Protein AF-A0A258ITI9-F1 (afdb_monomer)

Structure (mmCIF, N/CA/C/O backbone):
data_AF-A0A258ITI9-F1
#
_entry.id   AF-A0A258ITI9-F1
#
loop_
_atom_site.group_PDB
_atom_site.id
_atom_site.type_symbol
_atom_site.label_atom_id
_atom_site.label_alt_id
_atom_site.label_comp_id
_atom_site.label_asym_id
_atom_site.label_entity_id
_atom_site.label_seq_id
_atom_site.pdbx_PDB_ins_code
_atom_site.Cartn_x
_atom_site.Cartn_y
_atom_site.Cartn_z
_atom_site.occupancy
_atom_site.B_iso_or_equiv
_atom_site.auth_seq_id
_atom_site.auth_comp_id
_atom_site.auth_asym_id
_atom_site.auth_atom_id
_atom_site.pdbx_PDB_model_num
ATOM 1 N N . MET A 1 1 ? 4.110 18.309 -14.175 1.00 56.69 1 MET A N 1
ATOM 2 C CA . MET A 1 1 ? 4.035 17.774 -15.551 1.00 56.69 1 MET A CA 1
ATOM 3 C C . MET A 1 1 ? 4.432 16.314 -15.487 1.00 56.69 1 MET A C 1
ATOM 5 O O . MET A 1 1 ? 5.511 16.035 -14.979 1.00 56.69 1 MET A O 1
ATOM 9 N N . LEU A 1 2 ? 3.557 15.409 -15.922 1.00 71.38 2 LEU A N 1
ATOM 10 C CA . LEU A 1 2 ? 3.905 14.000 -16.086 1.00 71.38 2 LEU A CA 1
ATOM 11 C C . LEU A 1 2 ? 4.598 13.834 -17.439 1.00 71.38 2 LEU A C 1
ATOM 13 O O . LEU A 1 2 ? 4.059 14.275 -18.451 1.00 71.38 2 LEU A O 1
ATOM 17 N N . ILE A 1 3 ? 5.791 13.245 -17.453 1.00 72.81 3 ILE A N 1
ATOM 18 C CA . ILE A 1 3 ? 6.499 12.893 -18.698 1.00 72.81 3 ILE A CA 1
ATOM 19 C C . ILE A 1 3 ? 6.300 11.417 -19.071 1.00 72.81 3 ILE A C 1
ATOM 21 O O . ILE A 1 3 ? 6.615 11.018 -20.186 1.00 72.81 3 ILE A O 1
ATOM 25 N N . VAL A 1 4 ? 5.768 10.619 -18.141 1.00 74.56 4 VAL A N 1
ATOM 26 C CA . VAL A 1 4 ? 5.360 9.219 -18.313 1.00 74.56 4 VAL A CA 1
ATOM 27 C C . VAL A 1 4 ? 4.059 8.979 -17.549 1.00 74.56 4 VAL A C 1
ATOM 29 O O . VAL A 1 4 ? 3.699 9.766 -16.676 1.00 74.56 4 VAL A O 1
ATOM 32 N N . ASN A 1 5 ? 3.367 7.890 -17.864 1.00 72.62 5 ASN A N 1
ATOM 33 C CA . ASN A 1 5 ? 2.224 7.380 -17.109 1.00 72.62 5 ASN A CA 1
ATOM 34 C C . ASN A 1 5 ? 2.499 5.924 -16.687 1.00 72.62 5 ASN A C 1
ATOM 36 O O . ASN A 1 5 ? 3.543 5.363 -17.021 1.00 72.62 5 ASN A O 1
ATOM 40 N N . ASP A 1 6 ? 1.541 5.291 -16.016 1.00 72.50 6 ASP A N 1
ATOM 41 C CA . ASP A 1 6 ? 1.618 3.882 -15.612 1.00 72.50 6 ASP A CA 1
ATOM 42 C C . ASP A 1 6 ? 1.992 2.921 -16.747 1.00 72.50 6 ASP A C 1
ATOM 44 O O . ASP A 1 6 ? 2.837 2.047 -16.565 1.00 72.50 6 ASP A O 1
ATOM 48 N N . SER A 1 7 ? 1.402 3.089 -17.937 1.00 74.69 7 SER A N 1
ATOM 49 C CA . SER A 1 7 ? 1.726 2.242 -19.094 1.00 74.69 7 SER A CA 1
ATOM 50 C C . SER A 1 7 ? 3.173 2.423 -19.558 1.00 74.69 7 SER A C 1
ATOM 52 O O . SER A 1 7 ? 3.821 1.451 -19.939 1.00 74.69 7 SER A O 1
ATOM 54 N N . GLY A 1 8 ? 3.716 3.638 -19.436 1.00 76.75 8 GLY A N 1
ATOM 55 C CA . GLY A 1 8 ? 5.128 3.925 -19.683 1.00 76.75 8 GLY A CA 1
ATOM 56 C C . GLY A 1 8 ? 6.069 3.285 -18.659 1.00 76.75 8 GLY A C 1
ATOM 57 O O . GLY A 1 8 ? 7.237 3.076 -18.973 1.00 76.75 8 GLY A O 1
ATOM 58 N N . LEU A 1 9 ? 5.559 2.937 -17.471 1.00 80.00 9 LEU A N 1
ATOM 59 C CA . LEU A 1 9 ? 6.310 2.283 -16.397 1.00 80.00 9 LEU A CA 1
ATOM 60 C C . LEU A 1 9 ? 6.127 0.761 -16.336 1.00 80.00 9 LEU A C 1
ATOM 62 O O . LEU A 1 9 ? 6.866 0.095 -15.610 1.00 80.00 9 LEU A O 1
ATOM 66 N N . ALA A 1 10 ? 5.195 0.191 -17.107 1.00 83.06 10 ALA A N 1
ATOM 67 C CA . ALA A 1 10 ? 4.872 -1.236 -17.063 1.00 83.06 10 ALA A CA 1
ATOM 68 C C . ALA A 1 10 ? 6.109 -2.119 -17.291 1.00 83.06 10 ALA A C 1
ATOM 70 O O . ALA A 1 10 ? 6.368 -3.027 -16.514 1.00 83.06 10 ALA A O 1
ATOM 71 N N . ALA A 1 11 ? 6.957 -1.789 -18.271 1.00 83.25 11 ALA A N 1
ATOM 72 C CA . ALA A 1 11 ? 8.185 -2.545 -18.533 1.00 83.25 11 ALA A CA 1
ATOM 73 C C . ALA A 1 11 ? 9.194 -2.507 -17.367 1.00 83.25 11 ALA A C 1
ATOM 75 O O . ALA A 1 11 ? 9.991 -3.431 -17.210 1.00 83.25 11 ALA A O 1
ATOM 76 N N . GLN A 1 12 ? 9.207 -1.439 -16.560 1.00 81.50 12 GLN A N 1
ATOM 77 C CA . GLN A 1 12 ? 10.015 -1.400 -15.337 1.00 81.50 12 GLN A CA 1
ATOM 78 C C . GLN A 1 12 ? 9.356 -2.189 -14.205 1.00 81.50 12 GLN A C 1
ATOM 80 O O . GLN A 1 12 ? 10.073 -2.828 -13.440 1.00 81.50 12 GLN A O 1
ATOM 85 N N . GLY A 1 13 ? 8.024 -2.180 -14.133 1.00 82.19 13 GLY A N 1
ATOM 86 C CA . GLY A 1 13 ? 7.249 -3.027 -13.232 1.00 82.19 13 GLY A CA 1
ATOM 87 C C . GLY A 1 13 ? 7.484 -4.516 -13.479 1.00 82.19 13 GLY A C 1
ATOM 88 O O . GLY A 1 13 ? 7.827 -5.218 -12.539 1.00 82.19 13 GLY A O 1
ATOM 89 N N . GLU A 1 14 ? 7.452 -4.973 -14.735 1.00 87.00 14 GLU A N 1
ATOM 90 C CA . GLU A 1 14 ? 7.774 -6.363 -15.108 1.00 87.00 14 GLU A CA 1
ATOM 91 C C . GLU A 1 14 ? 9.182 -6.776 -14.664 1.00 87.00 14 GLU A C 1
ATOM 93 O O . GLU A 1 14 ? 9.397 -7.862 -14.130 1.00 87.00 14 GLU A O 1
ATOM 98 N N . LYS A 1 15 ? 10.170 -5.893 -14.860 1.00 84.38 15 LYS A N 1
ATOM 99 C CA . LYS A 1 15 ? 11.548 -6.153 -14.422 1.00 84.38 15 LYS A CA 1
ATOM 100 C C . LYS A 1 15 ? 11.656 -6.230 -12.904 1.00 84.38 15 LYS A C 1
ATOM 102 O O . LYS A 1 15 ? 12.363 -7.096 -12.399 1.00 84.38 15 LYS A O 1
ATOM 107 N N . ALA A 1 16 ? 10.993 -5.317 -12.195 1.00 82.44 16 ALA A N 1
ATOM 108 C CA . ALA A 1 16 ? 10.962 -5.321 -10.739 1.00 82.44 16 ALA A CA 1
ATOM 109 C C . ALA A 1 16 ? 10.275 -6.588 -10.217 1.00 82.44 16 ALA A C 1
ATOM 111 O O . ALA A 1 16 ? 10.823 -7.240 -9.340 1.00 82.44 16 ALA A O 1
ATOM 112 N N . TRP A 1 17 ? 9.159 -6.994 -10.824 1.00 87.31 17 TRP A N 1
ATOM 113 C CA . TRP A 1 17 ? 8.457 -8.229 -10.496 1.00 87.31 17 TRP A CA 1
ATOM 114 C C . TRP A 1 17 ? 9.335 -9.465 -10.690 1.00 87.31 17 TRP A C 1
ATOM 116 O O . TRP A 1 17 ? 9.516 -10.242 -9.755 1.00 87.31 17 TRP A O 1
ATOM 126 N N . ALA A 1 18 ? 9.954 -9.614 -11.864 1.00 86.94 18 ALA A N 1
ATOM 127 C CA . ALA A 1 18 ? 10.849 -10.732 -12.148 1.00 86.94 18 ALA A CA 1
ATOM 128 C C . ALA A 1 18 ? 12.030 -10.802 -11.163 1.00 86.94 18 ALA A C 1
ATOM 130 O O . ALA A 1 18 ? 12.410 -11.890 -10.731 1.00 86.94 18 ALA A O 1
ATOM 131 N N . GLU A 1 19 ? 12.593 -9.652 -10.782 1.00 83.19 19 GLU A N 1
ATOM 132 C CA . GLU A 1 19 ? 13.657 -9.588 -9.780 1.00 83.19 19 GLU A CA 1
ATOM 133 C C . GLU A 1 19 ? 13.146 -9.953 -8.382 1.00 83.19 19 GLU A C 1
ATOM 135 O O . GLU A 1 19 ? 13.791 -10.742 -7.695 1.00 83.19 19 GLU A O 1
ATOM 140 N N . THR A 1 20 ? 11.974 -9.457 -7.975 1.00 81.06 20 THR A N 1
ATOM 141 C CA . THR A 1 20 ? 11.372 -9.800 -6.682 1.00 81.06 20 THR A CA 1
ATOM 142 C C . THR A 1 20 ? 11.071 -11.290 -6.570 1.00 81.06 20 THR A C 1
ATOM 144 O O . THR A 1 20 ? 11.374 -11.883 -5.541 1.00 81.06 20 THR A O 1
ATOM 147 N N . LEU A 1 21 ? 10.546 -11.927 -7.620 1.00 83.44 21 LEU A N 1
ATOM 148 C CA . LEU A 1 21 ? 10.326 -13.379 -7.626 1.00 83.44 21 LEU A CA 1
ATOM 149 C C . LEU A 1 21 ? 11.638 -14.176 -7.555 1.00 83.44 21 LEU A C 1
ATOM 151 O O . LEU A 1 21 ? 11.647 -15.324 -7.114 1.00 83.44 21 LEU A O 1
ATOM 155 N N . ARG A 1 22 ? 12.751 -13.583 -8.004 1.00 79.44 22 ARG A N 1
ATOM 156 C CA . ARG A 1 22 ? 14.079 -14.200 -7.958 1.00 79.44 22 ARG A CA 1
ATOM 157 C C . ARG A 1 22 ? 14.720 -14.087 -6.573 1.00 79.44 22 ARG A C 1
ATOM 159 O O . ARG A 1 22 ? 15.459 -14.990 -6.184 1.00 79.44 22 ARG A O 1
ATOM 166 N N . THR A 1 23 ? 14.501 -12.980 -5.863 1.00 74.56 23 THR A N 1
ATOM 167 C CA . THR A 1 23 ? 15.148 -12.686 -4.572 1.00 74.56 23 THR A CA 1
ATOM 168 C C . THR A 1 23 ? 14.286 -13.039 -3.363 1.00 74.56 23 THR A C 1
ATOM 170 O O . THR A 1 23 ? 14.823 -13.500 -2.359 1.00 74.56 23 THR A O 1
ATOM 173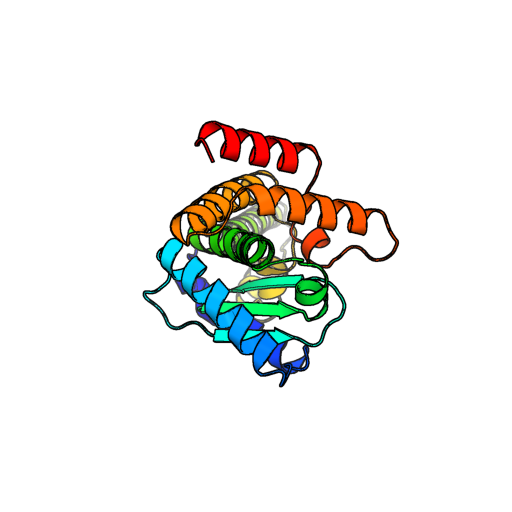 N N . GLY A 1 24 ? 12.968 -12.865 -3.455 1.00 67.94 24 GLY A N 1
ATOM 174 C CA . GLY A 1 24 ? 11.990 -13.292 -2.463 1.00 67.94 24 GLY A CA 1
ATOM 175 C C . GLY A 1 24 ? 11.493 -14.684 -2.819 1.00 67.94 24 GLY A C 1
ATOM 176 O O . GLY A 1 24 ? 10.750 -14.852 -3.781 1.00 67.94 24 GLY A O 1
ATOM 177 N N . LEU A 1 25 ? 11.915 -15.701 -2.068 1.00 81.94 25 LEU A N 1
ATOM 178 C CA . LEU A 1 25 ? 11.454 -17.076 -2.266 1.00 81.94 25 LEU A CA 1
ATOM 179 C C . LEU A 1 25 ? 9.916 -17.094 -2.247 1.00 81.94 25 LEU A C 1
ATOM 181 O O . LEU A 1 25 ? 9.300 -16.779 -1.230 1.00 81.94 25 LEU A O 1
ATOM 185 N N . VAL A 1 26 ? 9.284 -17.415 -3.376 1.00 89.19 26 VAL A N 1
ATOM 186 C CA . VAL A 1 26 ? 7.820 -17.418 -3.488 1.00 89.19 26 VAL A CA 1
ATOM 187 C C . VAL A 1 26 ? 7.252 -18.544 -2.627 1.00 89.19 26 VAL A C 1
ATOM 189 O O . VAL A 1 26 ? 7.658 -19.701 -2.745 1.00 89.19 26 VAL A O 1
ATOM 192 N N . SER A 1 27 ? 6.295 -18.218 -1.761 1.00 92.56 27 SER A N 1
ATOM 193 C CA . SER A 1 27 ? 5.644 -19.198 -0.898 1.00 92.56 27 SER A CA 1
ATOM 194 C C . SER A 1 27 ? 4.777 -20.158 -1.711 1.00 92.56 27 SER A C 1
ATOM 196 O O . SER A 1 27 ? 3.948 -19.737 -2.518 1.00 92.56 27 SER A O 1
ATOM 198 N N . SER A 1 28 ? 4.903 -21.458 -1.442 1.00 94.12 28 SER A N 1
ATOM 199 C CA . SER A 1 28 ? 4.041 -22.504 -2.007 1.00 94.12 28 SER A CA 1
ATOM 200 C C . SER A 1 28 ? 2.738 -22.716 -1.220 1.00 94.12 28 SER A C 1
ATOM 202 O O . SER A 1 28 ? 1.938 -23.582 -1.579 1.00 94.12 28 SER A O 1
ATOM 204 N N . ASP A 1 29 ? 2.486 -21.931 -0.163 1.00 96.12 29 ASP A N 1
ATOM 205 C CA . ASP A 1 29 ? 1.269 -22.030 0.647 1.00 96.12 29 ASP A CA 1
ATOM 206 C C . ASP A 1 29 ? 0.035 -21.632 -0.176 1.00 96.12 29 ASP A C 1
ATOM 208 O O . ASP A 1 29 ? -0.216 -20.462 -0.479 1.00 96.12 29 ASP A O 1
ATOM 212 N N . THR A 1 30 ? -0.767 -22.629 -0.540 1.00 95.62 30 THR A N 1
ATOM 213 C CA . THR A 1 30 ? -1.957 -22.440 -1.375 1.00 95.62 30 THR A CA 1
ATOM 214 C C . THR A 1 30 ? -3.036 -21.598 -0.699 1.00 95.62 30 THR A C 1
ATOM 216 O O . THR A 1 30 ? -3.755 -20.879 -1.393 1.00 95.62 30 THR A O 1
ATOM 219 N N . ARG A 1 31 ? -3.142 -21.625 0.636 1.00 96.62 31 ARG A N 1
ATOM 220 C CA . ARG A 1 31 ? -4.144 -20.851 1.381 1.00 96.62 31 ARG A CA 1
ATOM 221 C C . ARG A 1 31 ? -3.772 -19.380 1.414 1.00 96.62 31 ARG A C 1
ATOM 223 O O . ARG A 1 31 ? -4.610 -18.545 1.080 1.00 96.62 31 ARG A O 1
ATOM 230 N N . ARG A 1 32 ? -2.519 -19.059 1.756 1.00 96.44 32 ARG A N 1
ATOM 231 C CA . ARG A 1 32 ? -2.024 -17.672 1.749 1.00 96.44 32 ARG A CA 1
ATOM 232 C C . ARG A 1 32 ? -2.105 -17.069 0.341 1.00 96.44 32 ARG A C 1
ATOM 234 O O . ARG A 1 32 ? -2.638 -15.973 0.185 1.00 96.44 32 ARG A O 1
ATOM 241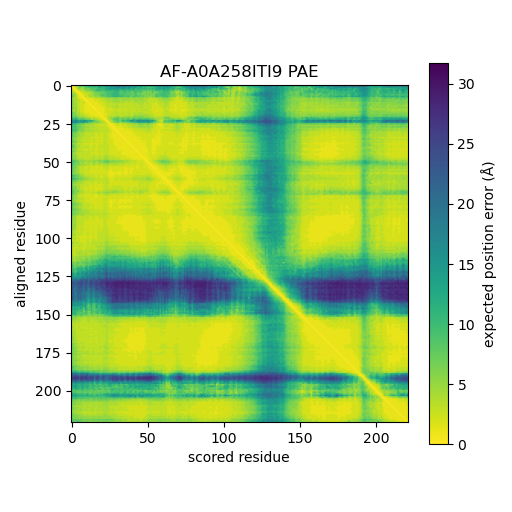 N N . ASN A 1 33 ? -1.705 -17.821 -0.688 1.00 95.94 33 ASN A N 1
ATOM 242 C CA . ASN A 1 33 ? -1.813 -17.384 -2.085 1.00 95.94 33 ASN A CA 1
ATOM 243 C C . ASN A 1 33 ? -3.271 -17.169 -2.541 1.00 95.94 33 ASN A C 1
ATOM 245 O O . ASN A 1 33 ? -3.582 -16.175 -3.199 1.00 95.94 33 ASN A O 1
ATOM 249 N N . ALA A 1 34 ? -4.197 -18.064 -2.178 1.00 97.19 34 ALA A N 1
ATOM 250 C CA . ALA A 1 34 ? -5.616 -17.892 -2.499 1.00 97.19 34 ALA A CA 1
ATOM 251 C C . ALA A 1 34 ? -6.235 -16.684 -1.774 1.00 97.19 34 ALA A C 1
ATOM 253 O O . ALA A 1 34 ? -7.045 -15.961 -2.364 1.00 97.19 34 ALA A O 1
ATOM 254 N N . ARG A 1 35 ? -5.828 -16.441 -0.522 1.00 97.62 35 ARG A N 1
ATOM 255 C CA . ARG A 1 35 ? -6.258 -15.293 0.286 1.00 97.62 35 ARG A CA 1
ATOM 256 C C . ARG A 1 35 ? -5.864 -13.974 -0.375 1.00 97.62 35 ARG A C 1
ATOM 258 O O . ARG A 1 35 ? -6.748 -13.165 -0.653 1.00 97.62 35 ARG A O 1
ATOM 265 N N . ILE A 1 36 ? -4.582 -13.784 -0.711 1.00 97.31 36 ILE A N 1
ATOM 266 C CA . ILE A 1 36 ? -4.124 -12.538 -1.356 1.00 97.31 36 ILE A CA 1
ATOM 267 C C . ILE A 1 36 ? -4.792 -12.316 -2.712 1.00 97.31 36 ILE A C 1
ATOM 269 O O . ILE A 1 36 ? -5.189 -11.195 -3.016 1.00 97.31 36 ILE A O 1
ATOM 273 N N . ARG A 1 37 ? -4.998 -13.381 -3.497 1.00 97.50 37 ARG A N 1
ATOM 274 C CA . ARG A 1 37 ? -5.676 -13.291 -4.791 1.00 97.50 37 ARG A CA 1
ATOM 275 C C . ARG A 1 37 ? -7.123 -12.847 -4.611 1.00 97.50 37 ARG A C 1
ATOM 277 O O . ARG A 1 37 ? -7.571 -11.948 -5.309 1.00 97.50 37 ARG A O 1
ATOM 284 N N . THR A 1 38 ? -7.840 -13.438 -3.658 1.00 98.19 38 THR A N 1
ATOM 285 C CA . THR A 1 38 ? -9.252 -13.116 -3.404 1.00 98.19 38 THR A CA 1
ATOM 286 C C . THR A 1 38 ? -9.425 -11.668 -2.955 1.00 98.19 38 THR A C 1
ATOM 288 O O . THR A 1 38 ? -10.253 -10.947 -3.512 1.00 98.19 38 THR A O 1
ATOM 291 N N . VAL A 1 39 ? -8.636 -11.231 -1.969 1.00 98.56 39 VAL A N 1
ATOM 292 C CA . VAL A 1 39 ? -8.700 -9.856 -1.455 1.00 98.56 39 VAL A CA 1
ATOM 293 C C . VAL A 1 39 ? -8.243 -8.865 -2.521 1.00 98.56 39 VAL A C 1
ATOM 295 O O . VAL A 1 39 ? -8.956 -7.913 -2.841 1.00 98.56 39 VAL A O 1
ATOM 298 N N . GLY A 1 40 ? -7.092 -9.128 -3.136 1.00 97.69 40 GLY A N 1
ATOM 299 C CA . GLY A 1 40 ? -6.504 -8.249 -4.131 1.00 97.69 40 GLY A CA 1
ATOM 300 C C . GLY A 1 40 ? -7.370 -8.083 -5.378 1.00 97.69 40 GLY A C 1
ATOM 301 O O . GLY A 1 40 ? -7.536 -6.959 -5.836 1.00 97.69 40 GLY A O 1
ATOM 302 N N . GLN A 1 41 ? -8.005 -9.142 -5.893 1.00 97.75 41 GLN A N 1
ATOM 303 C CA . GLN A 1 41 ? -8.926 -9.035 -7.036 1.00 97.75 41 GLN A CA 1
ATOM 304 C C . GLN A 1 41 ? -10.131 -8.138 -6.736 1.00 97.75 41 GLN A C 1
ATOM 306 O O . GLN A 1 41 ? -10.536 -7.343 -7.585 1.00 97.75 41 GLN A O 1
ATOM 311 N N . ARG A 1 42 ? -10.703 -8.232 -5.528 1.00 98.25 42 ARG A N 1
ATOM 312 C CA . ARG A 1 42 ? -11.830 -7.376 -5.126 1.00 98.25 42 ARG A CA 1
ATOM 313 C C . ARG A 1 42 ? -11.419 -5.909 -5.060 1.00 98.25 42 ARG A C 1
ATOM 315 O O . ARG A 1 42 ? -12.135 -5.062 -5.591 1.00 98.25 42 ARG A O 1
ATOM 322 N N . VAL A 1 43 ? -10.263 -5.622 -4.462 1.00 98.31 43 VAL A N 1
ATOM 323 C CA . VAL A 1 43 ? -9.728 -4.257 -4.350 1.00 98.31 43 VAL A CA 1
ATOM 324 C C . VAL A 1 43 ? -9.363 -3.686 -5.722 1.00 98.31 43 VAL A C 1
ATOM 326 O O . VAL A 1 43 ? -9.793 -2.586 -6.053 1.00 98.31 43 VAL A O 1
ATOM 329 N N . VAL A 1 44 ? -8.648 -4.444 -6.557 1.00 97.00 44 VAL A N 1
ATOM 330 C CA . VAL A 1 44 ? -8.280 -4.058 -7.933 1.00 97.00 44 VAL A CA 1
ATOM 331 C C . VAL A 1 44 ? -9.514 -3.704 -8.762 1.00 97.00 44 VAL A C 1
ATOM 333 O O . VAL A 1 44 ? -9.533 -2.676 -9.440 1.00 97.00 44 VAL A O 1
ATOM 336 N N . ARG A 1 45 ? -10.571 -4.518 -8.675 1.00 97.94 45 ARG A N 1
ATOM 337 C CA . ARG A 1 45 ? -11.842 -4.245 -9.353 1.00 97.94 45 ARG A CA 1
ATOM 338 C C . ARG A 1 45 ? -12.518 -2.987 -8.812 1.00 97.94 45 ARG A C 1
ATOM 340 O O . ARG A 1 45 ? -12.978 -2.158 -9.589 1.00 97.94 45 ARG A O 1
ATOM 347 N N . ALA A 1 46 ? -12.556 -2.812 -7.492 1.00 98.31 46 ALA A N 1
ATOM 348 C CA . ALA A 1 46 ? -13.106 -1.612 -6.860 1.00 98.31 46 ALA A CA 1
ATOM 349 C C . ALA A 1 46 ? -12.333 -0.325 -7.219 1.00 98.31 46 ALA A C 1
ATOM 351 O O . ALA A 1 46 ? -12.924 0.760 -7.260 1.00 98.31 46 ALA A O 1
ATOM 352 N N . ALA A 1 47 ? -11.037 -0.461 -7.514 1.00 97.00 47 ALA A N 1
ATOM 353 C CA . ALA A 1 47 ? -10.162 0.597 -8.007 1.00 97.00 47 ALA A CA 1
ATOM 354 C C . ALA A 1 47 ? -10.289 0.857 -9.522 1.00 97.00 47 ALA A C 1
ATOM 356 O O . ALA A 1 47 ? -9.692 1.806 -10.025 1.00 97.00 47 ALA A O 1
ATOM 357 N N . GLY A 1 48 ? -11.062 0.048 -10.260 1.00 96.25 48 GLY A N 1
ATOM 358 C CA . GLY A 1 48 ? -11.218 0.174 -11.715 1.00 96.25 48 GLY A CA 1
ATOM 359 C C . GLY A 1 48 ? -9.973 -0.235 -12.507 1.00 96.25 48 GLY A C 1
ATOM 360 O O . GLY A 1 48 ? -9.736 0.280 -13.597 1.00 96.25 48 GLY A O 1
ATOM 361 N N . LEU A 1 49 ? -9.151 -1.125 -11.945 1.00 93.44 49 LEU A N 1
ATOM 362 C CA . LEU A 1 49 ? -7.904 -1.595 -12.547 1.00 93.44 49 LEU A CA 1
ATOM 363 C C . LEU A 1 49 ? -8.019 -3.002 -13.167 1.00 93.44 49 LEU A C 1
ATOM 365 O O . LEU A 1 49 ? -7.001 -3.606 -13.503 1.00 93.44 49 LEU A O 1
ATOM 369 N N . ASP A 1 50 ? -9.231 -3.540 -13.310 1.00 91.81 50 ASP A N 1
ATOM 370 C CA . ASP A 1 50 ? -9.533 -4.896 -13.800 1.00 91.81 50 ASP A CA 1
ATOM 371 C C . ASP A 1 50 ? -9.512 -5.035 -15.333 1.00 91.81 50 ASP A C 1
ATOM 373 O O . ASP A 1 50 ? -9.764 -6.109 -15.875 1.00 91.81 50 ASP A O 1
ATOM 377 N N . ASN A 1 51 ? -9.145 -3.972 -16.049 1.00 89.88 51 ASN A N 1
ATOM 378 C CA . ASN A 1 51 ? -8.957 -3.965 -17.502 1.00 89.88 51 ASN A CA 1
ATOM 379 C C . ASN A 1 51 ? -7.602 -4.544 -17.966 1.00 89.88 51 ASN A C 1
ATOM 381 O O . ASN A 1 51 ? -7.245 -4.410 -19.137 1.00 89.88 51 ASN A O 1
ATOM 385 N N . ARG A 1 52 ? -6.836 -5.156 -17.059 1.00 87.06 52 ARG A N 1
ATOM 386 C CA . ARG A 1 52 ? -5.529 -5.783 -17.305 1.00 87.06 52 ARG A CA 1
ATOM 387 C C . ARG A 1 52 ? -5.366 -7.038 -16.440 1.00 87.06 52 ARG A C 1
ATOM 389 O O . ARG A 1 52 ? -6.036 -7.136 -15.411 1.00 87.06 52 ARG A O 1
ATOM 396 N N . PRO A 1 53 ? -4.516 -8.001 -16.842 1.00 91.06 53 PRO A N 1
ATOM 397 C CA . PRO A 1 53 ? -4.200 -9.147 -15.996 1.00 91.06 53 PRO A CA 1
ATOM 398 C C . PRO A 1 53 ? -3.489 -8.705 -14.712 1.00 91.06 53 PRO A C 1
ATOM 400 O O . PRO A 1 53 ? -2.838 -7.660 -14.689 1.00 91.06 53 PRO A O 1
ATOM 403 N N . TRP A 1 54 ? -3.640 -9.515 -13.662 1.00 94.44 54 TRP A N 1
ATOM 404 C CA . TRP A 1 54 ? -3.001 -9.292 -12.372 1.00 94.44 54 TRP A CA 1
ATOM 405 C C . TRP A 1 54 ? -2.356 -10.565 -11.836 1.00 94.44 54 TRP A C 1
ATOM 407 O O . TRP A 1 54 ? -3.037 -11.587 -11.693 1.00 94.44 54 TRP A O 1
ATOM 417 N N . ASP A 1 55 ? -1.081 -10.465 -11.479 1.00 94.75 55 ASP A N 1
ATOM 418 C CA . ASP A 1 55 ? -0.338 -11.503 -10.777 1.00 94.75 55 ASP A CA 1
ATOM 419 C C . ASP A 1 55 ? -0.271 -11.208 -9.277 1.00 94.75 55 ASP A C 1
ATOM 421 O O . ASP A 1 55 ? -0.220 -10.061 -8.827 1.00 94.75 55 ASP A O 1
ATOM 425 N N . TYR A 1 56 ? -0.287 -12.282 -8.490 1.00 94.88 56 TYR A N 1
ATOM 426 C CA . TYR A 1 56 ? -0.322 -12.239 -7.032 1.00 94.88 56 TYR A CA 1
ATOM 427 C C . TYR A 1 56 ? 0.697 -13.233 -6.491 1.00 94.88 56 TYR A C 1
ATOM 429 O O . TYR A 1 56 ? 0.617 -14.417 -6.829 1.00 94.88 56 TYR A O 1
ATOM 437 N N . ALA A 1 57 ? 1.606 -12.782 -5.629 1.00 94.00 57 ALA A N 1
ATOM 438 C CA . ALA A 1 57 ? 2.574 -13.660 -4.980 1.00 94.00 57 ALA A CA 1
ATOM 439 C C . ALA A 1 57 ? 2.710 -13.355 -3.489 1.00 94.00 57 ALA A C 1
ATOM 441 O O . ALA A 1 57 ? 2.768 -12.196 -3.072 1.00 94.00 57 ALA A O 1
ATOM 442 N N . VAL A 1 58 ? 2.800 -14.424 -2.697 1.00 95.88 58 VAL A N 1
ATOM 443 C CA . VAL A 1 58 ? 3.262 -14.345 -1.312 1.00 95.88 58 VAL A CA 1
ATOM 444 C C . VAL A 1 58 ? 4.766 -14.587 -1.286 1.00 95.88 58 VAL A C 1
ATOM 446 O O . VAL A 1 58 ? 5.236 -15.603 -1.797 1.00 95.88 58 VAL A O 1
ATOM 449 N N . LEU A 1 59 ? 5.515 -13.678 -0.672 1.00 93.56 59 LEU A N 1
ATOM 450 C CA . LEU A 1 59 ? 6.971 -13.753 -0.555 1.00 93.56 59 LEU A CA 1
ATOM 451 C C . LEU A 1 59 ? 7.357 -14.245 0.843 1.00 93.56 59 LEU A C 1
ATOM 453 O O . LEU A 1 59 ? 6.802 -13.777 1.839 1.00 93.56 59 LEU A O 1
ATOM 457 N N . ILE A 1 60 ? 8.296 -15.189 0.924 1.00 92.69 60 ILE A N 1
ATOM 458 C CA . ILE A 1 60 ? 8.855 -15.669 2.194 1.00 92.69 60 ILE A CA 1
ATOM 459 C C . ILE A 1 60 ? 9.849 -14.620 2.701 1.00 92.69 60 ILE A C 1
ATOM 461 O O . ILE A 1 60 ? 11.047 -14.686 2.437 1.00 92.69 60 ILE A O 1
ATOM 465 N N . ASP A 1 61 ? 9.304 -13.635 3.402 1.00 86.75 61 ASP A N 1
ATOM 466 C CA . ASP A 1 61 ? 10.021 -12.605 4.140 1.00 86.75 61 ASP A CA 1
ATOM 467 C C . ASP A 1 61 ? 9.239 -12.321 5.429 1.00 86.75 61 ASP A C 1
ATOM 469 O O . ASP A 1 61 ? 8.009 -12.212 5.409 1.00 86.75 61 ASP A O 1
ATOM 473 N N . GLU A 1 62 ? 9.955 -12.252 6.547 1.00 88.56 62 GLU A N 1
ATOM 474 C CA . GLU A 1 62 ? 9.401 -11.986 7.877 1.00 88.56 62 GLU A CA 1
ATOM 475 C C . GLU A 1 62 ? 9.192 -10.482 8.107 1.00 88.56 62 GLU A C 1
ATOM 477 O O . GLU A 1 62 ? 8.412 -10.087 8.974 1.00 88.56 62 GLU A O 1
ATOM 482 N N . ALA A 1 63 ? 9.854 -9.622 7.325 1.00 85.19 63 ALA A N 1
ATOM 483 C CA . ALA A 1 63 ? 9.608 -8.189 7.359 1.00 85.19 63 ALA A CA 1
ATOM 484 C C . ALA A 1 63 ? 8.220 -7.881 6.760 1.00 85.19 63 ALA A C 1
ATOM 486 O O . ALA A 1 63 ? 7.941 -8.264 5.617 1.00 85.19 63 ALA A O 1
ATOM 487 N N . PRO A 1 64 ? 7.321 -7.178 7.479 1.00 88.56 64 PRO A N 1
ATOM 488 C CA . PRO A 1 64 ? 6.022 -6.806 6.930 1.00 88.56 64 PRO A CA 1
ATOM 489 C C . PRO A 1 64 ? 6.171 -5.847 5.745 1.00 88.56 64 PRO A C 1
ATOM 491 O O . PRO A 1 64 ? 6.655 -4.723 5.902 1.00 88.56 64 PRO A O 1
ATOM 494 N N . ASN A 1 65 ? 5.738 -6.289 4.563 1.00 88.19 65 ASN A N 1
ATOM 495 C CA . ASN A 1 65 ? 5.744 -5.481 3.353 1.00 88.19 65 ASN A CA 1
ATOM 496 C C . ASN A 1 65 ? 4.658 -5.922 2.353 1.00 88.19 65 ASN A C 1
ATOM 498 O O . ASN A 1 65 ? 4.267 -7.091 2.302 1.00 88.19 65 ASN A O 1
ATOM 502 N N . ALA A 1 66 ? 4.190 -4.976 1.543 1.00 90.62 66 ALA A N 1
ATOM 503 C CA . ALA A 1 66 ? 3.371 -5.200 0.359 1.00 90.62 66 ALA A CA 1
ATOM 504 C C . ALA A 1 66 ? 3.686 -4.139 -0.691 1.00 90.62 66 ALA A C 1
ATOM 506 O O . ALA A 1 66 ? 4.140 -3.048 -0.365 1.00 90.62 66 ALA A O 1
ATOM 507 N N . PHE A 1 67 ? 3.415 -4.458 -1.950 1.00 88.38 67 PHE A N 1
ATOM 508 C CA . PHE A 1 67 ? 3.571 -3.516 -3.047 1.00 88.38 67 PHE A CA 1
ATOM 509 C C . PHE A 1 67 ? 2.600 -3.838 -4.181 1.00 88.38 67 PHE A C 1
ATOM 511 O O . PHE A 1 67 ? 2.231 -4.997 -4.404 1.00 88.38 67 PHE A O 1
ATOM 518 N N . VAL A 1 68 ? 2.230 -2.804 -4.936 1.00 88.44 68 VAL A N 1
ATOM 519 C CA . VAL A 1 68 ? 1.475 -2.918 -6.188 1.00 88.44 68 VAL A CA 1
ATOM 520 C C . VAL A 1 68 ? 2.277 -2.220 -7.284 1.00 88.44 68 VAL A C 1
ATOM 522 O O . VAL A 1 68 ? 2.501 -1.011 -7.235 1.00 88.44 68 VAL A O 1
ATOM 525 N N . LEU A 1 69 ? 2.735 -2.977 -8.280 1.00 85.38 69 LEU A N 1
ATOM 526 C CA . LEU A 1 69 ? 3.556 -2.437 -9.365 1.00 85.38 69 LEU A CA 1
ATOM 527 C C . LEU A 1 69 ? 2.707 -2.115 -10.606 1.00 85.38 69 LEU A C 1
ATOM 529 O O . LEU A 1 69 ? 1.774 -2.861 -10.939 1.00 85.38 69 LEU A O 1
ATOM 533 N N . PRO A 1 70 ? 3.072 -1.060 -11.364 1.00 80.44 70 PRO A N 1
ATOM 534 C CA . PRO A 1 70 ? 2.634 -0.895 -12.743 1.00 80.44 70 PRO A CA 1
ATOM 535 C C . PRO A 1 70 ? 2.869 -2.185 -13.538 1.00 80.44 70 PRO A C 1
ATOM 537 O O . PRO A 1 70 ? 3.882 -2.850 -13.354 1.00 80.44 70 PRO A O 1
ATOM 540 N N . GLY A 1 71 ? 1.942 -2.537 -14.425 1.00 83.88 71 GLY A N 1
ATOM 541 C CA . GLY A 1 71 ? 1.964 -3.827 -15.134 1.00 83.88 71 GLY A CA 1
ATOM 542 C C . GLY A 1 71 ? 1.009 -4.867 -14.547 1.00 83.88 71 GLY A C 1
ATOM 543 O O . GLY A 1 71 ? 0.571 -5.738 -15.284 1.00 83.88 71 GLY A O 1
ATOM 544 N N . GLY A 1 72 ? 0.554 -4.681 -13.301 1.00 90.50 72 GLY A N 1
ATOM 545 C CA . GLY A 1 72 ? -0.465 -5.540 -12.693 1.00 90.50 72 GLY A CA 1
ATOM 546 C C . GLY A 1 72 ? 0.124 -6.601 -11.769 1.00 90.50 72 GLY A C 1
ATOM 547 O O . GLY A 1 72 ? -0.243 -7.764 -11.858 1.00 90.50 72 GLY A O 1
ATOM 548 N N . HIS A 1 73 ? 1.019 -6.216 -10.861 1.00 92.00 73 HIS A N 1
ATOM 549 C CA . HIS A 1 73 ? 1.665 -7.165 -9.947 1.00 92.00 73 HIS A CA 1
ATOM 550 C C . HIS A 1 73 ? 1.422 -6.778 -8.502 1.00 92.00 73 HIS A C 1
ATOM 552 O O . HIS A 1 73 ? 1.652 -5.626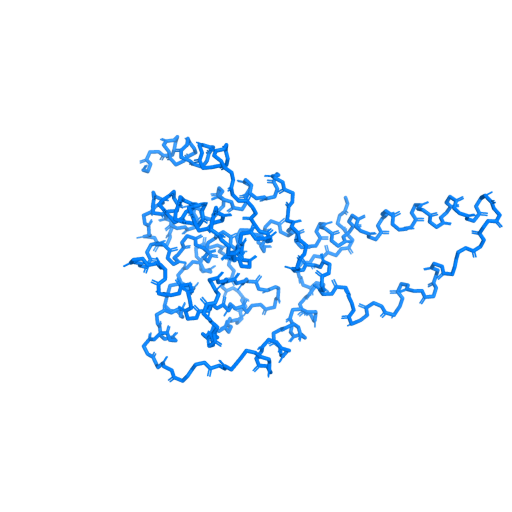 -8.135 1.00 92.00 73 HIS A O 1
ATOM 558 N N . ILE A 1 74 ? 0.980 -7.732 -7.685 1.00 94.31 74 ILE A N 1
ATOM 559 C CA . ILE A 1 74 ? 0.780 -7.555 -6.245 1.00 94.31 74 ILE A CA 1
ATOM 560 C C . ILE A 1 74 ? 1.640 -8.562 -5.493 1.00 94.31 74 ILE A C 1
ATOM 562 O O . ILE A 1 74 ? 1.463 -9.776 -5.620 1.00 94.31 74 ILE A O 1
ATOM 566 N N . GLY A 1 75 ? 2.550 -8.045 -4.673 1.00 93.38 75 GLY A N 1
ATOM 567 C CA . GLY A 1 75 ? 3.352 -8.837 -3.749 1.00 93.38 75 GLY A CA 1
ATOM 568 C C . GLY A 1 75 ? 2.991 -8.529 -2.305 1.00 93.38 75 GLY A C 1
ATOM 569 O O . GLY A 1 75 ? 2.754 -7.376 -1.950 1.00 93.38 75 GLY A O 1
ATOM 570 N N . VAL A 1 76 ? 2.949 -9.566 -1.472 1.00 94.69 76 VAL A N 1
ATOM 571 C CA . VAL A 1 76 ? 2.698 -9.469 -0.026 1.00 94.69 76 VAL A CA 1
ATOM 572 C C . VAL A 1 76 ? 3.660 -10.413 0.689 1.00 94.69 76 VAL A C 1
ATOM 574 O O . VAL A 1 76 ? 3.821 -11.556 0.264 1.00 94.69 76 VAL A O 1
ATOM 577 N N . THR A 1 77 ? 4.301 -9.980 1.771 1.00 93.75 77 THR A N 1
ATOM 578 C CA . THR A 1 77 ? 5.196 -10.855 2.543 1.00 93.75 77 THR A CA 1
ATOM 579 C C . THR A 1 77 ? 4.436 -11.719 3.548 1.00 93.75 77 THR A C 1
ATOM 581 O O . THR A 1 77 ? 3.334 -11.378 3.991 1.00 93.75 77 THR A O 1
ATOM 584 N N . VAL A 1 78 ? 5.031 -12.849 3.940 1.00 94.75 78 VAL A N 1
ATOM 585 C CA . VAL A 1 78 ? 4.544 -13.671 5.059 1.00 94.75 78 VAL A CA 1
ATOM 586 C C . VAL A 1 78 ? 4.426 -12.835 6.335 1.00 94.75 78 VAL A C 1
ATOM 588 O O . VAL A 1 78 ? 3.375 -12.870 6.971 1.00 94.75 78 VAL A O 1
ATOM 591 N N . GLY A 1 79 ? 5.426 -12.004 6.639 1.00 92.19 79 GLY A N 1
ATOM 592 C CA . GLY A 1 79 ? 5.410 -11.115 7.800 1.00 92.19 79 GLY A CA 1
ATOM 593 C C . GLY A 1 79 ? 4.223 -10.150 7.820 1.00 92.19 79 GLY A C 1
ATOM 594 O O . GLY A 1 79 ? 3.637 -9.907 8.874 1.00 92.19 79 GLY A O 1
ATOM 595 N N . LEU A 1 80 ? 3.797 -9.632 6.661 1.00 94.31 80 LEU A N 1
ATOM 596 C CA . LEU A 1 80 ? 2.588 -8.808 6.593 1.00 94.31 80 LEU A CA 1
ATOM 597 C C . LEU A 1 80 ? 1.322 -9.639 6.823 1.00 94.31 80 LEU A C 1
ATOM 599 O O . LEU A 1 80 ? 0.424 -9.190 7.533 1.00 94.31 80 LEU A O 1
ATOM 603 N N . LEU A 1 81 ? 1.240 -10.840 6.243 1.00 96.62 81 LEU A N 1
ATOM 604 C CA . LEU A 1 81 ? 0.093 -11.730 6.448 1.00 96.62 81 LEU A CA 1
ATOM 605 C C . LEU A 1 81 ? -0.063 -12.174 7.905 1.00 96.62 81 LEU A C 1
ATOM 607 O O . LEU A 1 81 ? -1.197 -12.394 8.330 1.00 96.62 81 LEU A O 1
ATOM 611 N N . ASP A 1 82 ? 1.045 -12.276 8.635 1.00 95.00 82 ASP A N 1
ATOM 612 C CA . ASP A 1 82 ? 1.068 -12.626 10.056 1.00 95.00 82 ASP A CA 1
ATOM 613 C C . ASP A 1 82 ? 0.818 -11.404 10.964 1.00 95.00 82 ASP A C 1
ATOM 615 O O . ASP A 1 82 ? 0.380 -11.558 12.103 1.00 95.00 82 ASP A O 1
ATOM 619 N N . LEU A 1 83 ? 1.018 -10.181 10.455 1.00 93.56 83 LEU A N 1
ATOM 620 C CA . LEU A 1 83 ? 0.704 -8.932 11.158 1.00 93.56 83 LEU A CA 1
ATOM 621 C C . LEU A 1 83 ? -0.793 -8.567 11.122 1.00 93.56 83 LEU A C 1
ATOM 623 O O . LEU A 1 83 ? -1.316 -7.971 12.075 1.00 93.56 83 LEU A O 1
ATOM 627 N N . VAL A 1 84 ? -1.475 -8.849 10.008 1.00 96.62 84 VAL A N 1
ATOM 628 C CA . VAL A 1 84 ? -2.890 -8.492 9.806 1.00 96.62 84 VAL A CA 1
ATOM 629 C C . VAL A 1 84 ? -3.831 -9.497 10.476 1.00 96.62 84 VAL A C 1
ATOM 631 O O . VAL A 1 84 ? -3.706 -10.702 10.283 1.00 96.62 84 VAL A O 1
ATOM 634 N N . ASP A 1 85 ? -4.841 -9.014 11.207 1.00 97.56 85 ASP A N 1
ATOM 635 C CA . ASP A 1 85 ? -5.781 -9.905 11.921 1.00 97.56 85 ASP A CA 1
ATOM 636 C C . ASP A 1 85 ? -6.877 -10.463 11.008 1.00 97.56 85 ASP A C 1
ATOM 638 O O . ASP A 1 85 ? -7.503 -11.479 11.306 1.00 97.56 85 ASP A O 1
ATOM 642 N N . ASN A 1 86 ? -7.185 -9.749 9.927 1.00 98.31 86 ASN A N 1
ATOM 643 C CA . ASN A 1 86 ? -8.344 -10.016 9.088 1.00 98.31 86 ASN A CA 1
ATOM 644 C C . ASN A 1 86 ? -8.124 -9.517 7.652 1.00 98.31 86 ASN A C 1
ATOM 646 O O . ASN A 1 86 ? -7.129 -8.863 7.332 1.00 98.31 86 ASN A O 1
ATOM 650 N N . ASP A 1 87 ? -9.061 -9.862 6.771 1.00 98.62 87 ASP A N 1
ATOM 651 C CA . ASP A 1 87 ? -8.993 -9.497 5.355 1.00 98.62 87 ASP A CA 1
ATOM 652 C C . ASP A 1 87 ? -9.292 -8.017 5.096 1.00 98.62 87 ASP A C 1
ATOM 654 O O . ASP A 1 87 ? -8.853 -7.506 4.072 1.00 98.62 87 ASP A O 1
ATOM 658 N N . ASP A 1 88 ? -9.967 -7.312 6.012 1.00 98.75 88 ASP A N 1
ATOM 659 C CA . ASP A 1 88 ? -10.153 -5.861 5.899 1.00 98.75 88 ASP A CA 1
ATOM 660 C C . ASP A 1 88 ? -8.805 -5.133 6.046 1.00 98.75 88 ASP A C 1
ATOM 662 O O . ASP A 1 88 ? -8.500 -4.222 5.283 1.00 98.75 88 ASP A O 1
ATOM 666 N N . GLN A 1 89 ? -7.958 -5.561 6.988 1.00 98.38 89 GLN A N 1
ATOM 667 C CA . GLN A 1 89 ? -6.608 -5.014 7.168 1.00 98.38 89 GLN A CA 1
ATOM 668 C C . GLN A 1 89 ? -5.708 -5.346 5.966 1.00 98.38 89 GLN A C 1
ATOM 670 O O . GLN A 1 89 ? -4.962 -4.487 5.500 1.00 98.38 89 GLN A O 1
ATOM 675 N N . LEU A 1 90 ? -5.815 -6.554 5.399 1.00 98.44 90 LEU A N 1
ATOM 676 C CA . LEU A 1 90 ? -5.123 -6.886 4.146 1.00 98.44 90 LEU A CA 1
ATOM 677 C C . LEU A 1 90 ? -5.641 -6.042 2.964 1.00 98.44 90 LEU A C 1
ATOM 679 O O . LEU A 1 90 ? -4.862 -5.590 2.127 1.00 98.44 90 LEU A O 1
ATOM 683 N N . ALA A 1 91 ? -6.949 -5.791 2.900 1.00 98.56 91 ALA A N 1
ATOM 684 C CA . ALA A 1 91 ? -7.538 -4.916 1.894 1.00 98.56 91 ALA A CA 1
ATOM 685 C C . ALA A 1 91 ? -7.092 -3.459 2.063 1.00 98.56 91 ALA A C 1
ATOM 687 O O . ALA A 1 91 ? -6.955 -2.762 1.063 1.00 98.56 91 ALA A O 1
ATOM 688 N N . ALA A 1 92 ? -6.833 -3.005 3.292 1.00 97.94 92 ALA A N 1
ATOM 689 C CA . ALA A 1 92 ? -6.348 -1.656 3.557 1.00 97.94 92 ALA A CA 1
ATOM 690 C C . ALA A 1 92 ? -4.970 -1.404 2.945 1.00 97.94 92 ALA A C 1
ATOM 692 O O . ALA A 1 92 ? -4.798 -0.415 2.233 1.00 97.94 92 ALA A O 1
ATOM 693 N N . VAL A 1 93 ? -4.013 -2.312 3.160 1.00 96.25 93 VAL A N 1
ATOM 694 C CA . VAL A 1 93 ? -2.675 -2.166 2.573 1.00 96.25 93 VAL A CA 1
ATOM 695 C C . VAL A 1 93 ? -2.715 -2.294 1.049 1.00 96.25 93 VAL A C 1
ATOM 697 O O . VAL A 1 93 ? -2.198 -1.426 0.357 1.00 96.25 93 VAL A O 1
ATOM 700 N N . ILE A 1 94 ? -3.423 -3.288 0.497 1.00 97.31 94 ILE A N 1
ATOM 701 C CA . ILE A 1 94 ? -3.549 -3.429 -0.966 1.00 97.31 94 ILE A CA 1
ATOM 702 C C . ILE A 1 94 ? -4.288 -2.227 -1.579 1.00 97.31 94 ILE A C 1
ATOM 704 O O . ILE A 1 94 ? -3.940 -1.773 -2.666 1.00 97.31 94 ILE A O 1
ATOM 708 N N . GLY A 1 95 ? -5.303 -1.698 -0.893 1.00 97.75 95 GLY A N 1
ATOM 709 C CA . GLY A 1 95 ? -6.062 -0.527 -1.326 1.00 97.75 95 GLY A CA 1
ATOM 710 C C . GLY A 1 95 ? -5.209 0.734 -1.364 1.00 97.75 95 GLY A C 1
ATOM 711 O O . GLY A 1 95 ? -5.290 1.482 -2.336 1.00 97.75 95 GLY A O 1
ATOM 712 N N . HIS A 1 96 ? -4.373 0.944 -0.348 1.00 96.94 96 HIS A N 1
ATOM 713 C CA . HIS A 1 96 ? -3.407 2.041 -0.305 1.00 96.94 96 HIS A CA 1
ATOM 714 C C . HIS A 1 96 ? -2.427 1.964 -1.488 1.00 96.94 96 HIS A C 1
ATOM 716 O O . HIS A 1 96 ? -2.307 2.916 -2.261 1.00 96.94 96 HIS A O 1
ATOM 722 N N . GLU A 1 97 ? -1.823 0.797 -1.715 1.00 93.56 97 GLU A N 1
ATOM 723 C CA . GLU A 1 97 ? -0.916 0.573 -2.843 1.00 93.56 97 GLU A CA 1
ATOM 724 C C . GLU A 1 97 ? -1.611 0.753 -4.211 1.00 93.56 97 GLU A C 1
ATOM 726 O O . GLU A 1 97 ? -1.083 1.401 -5.118 1.00 93.56 97 GLU A O 1
ATOM 731 N N . ALA A 1 98 ? -2.849 0.267 -4.366 1.00 94.44 98 ALA A N 1
ATOM 732 C CA . ALA A 1 98 ? -3.660 0.527 -5.559 1.00 94.44 98 ALA A CA 1
ATOM 733 C C . ALA A 1 98 ? -3.971 2.027 -5.733 1.00 94.44 98 ALA A C 1
ATOM 735 O O . ALA A 1 98 ? -4.051 2.518 -6.861 1.00 94.44 98 ALA A O 1
ATOM 736 N N . GLY A 1 99 ? -4.103 2.772 -4.632 1.00 95.50 99 GLY A N 1
ATOM 737 C CA . GLY A 1 99 ? -4.210 4.229 -4.615 1.00 95.50 99 GLY A CA 1
ATOM 738 C C . GLY A 1 99 ? -3.013 4.909 -5.278 1.00 95.50 99 GLY A C 1
ATOM 739 O O . GLY A 1 99 ? -3.213 5.778 -6.127 1.00 95.50 99 GLY A O 1
ATOM 740 N N . HIS A 1 100 ? -1.785 4.469 -4.980 1.00 93.00 100 HIS A N 1
ATOM 741 C CA . HIS A 1 100 ? -0.575 4.987 -5.634 1.00 93.00 100 HIS A CA 1
ATOM 742 C C . HIS A 1 100 ? -0.563 4.759 -7.146 1.00 93.00 100 HIS A C 1
ATOM 744 O O . HIS A 1 100 ? -0.136 5.644 -7.894 1.00 93.00 100 HIS A O 1
ATOM 750 N N . VAL A 1 101 ? -1.036 3.594 -7.588 1.00 91.00 101 VAL A N 1
ATOM 751 C CA . VAL A 1 101 ? -1.139 3.233 -9.009 1.00 91.00 101 VAL A CA 1
ATOM 752 C C . VAL A 1 101 ? -2.185 4.100 -9.709 1.00 91.00 101 VAL A C 1
ATOM 754 O O . VAL A 1 101 ? -1.886 4.742 -10.713 1.00 91.00 101 VAL A O 1
ATOM 757 N N . VAL A 1 102 ? -3.398 4.206 -9.155 1.00 93.19 102 VAL A N 1
ATOM 758 C CA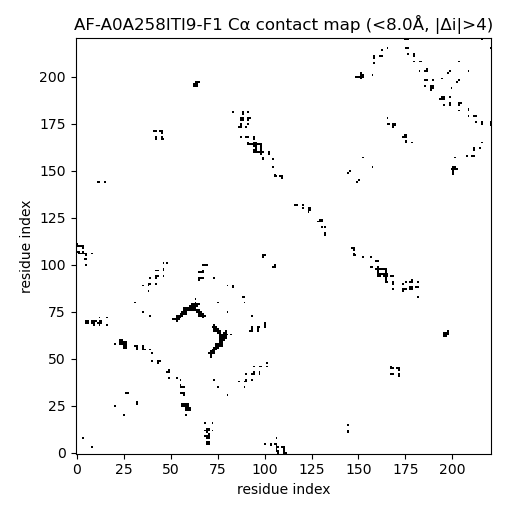 . VAL A 1 102 ? -4.467 5.029 -9.751 1.00 93.19 102 VAL A CA 1
ATOM 759 C C . VAL A 1 102 ? -4.074 6.506 -9.819 1.00 93.19 102 VAL A C 1
ATOM 761 O O . VAL A 1 102 ? -4.308 7.153 -10.839 1.00 93.19 102 VAL A O 1
ATOM 764 N N . ALA A 1 103 ? -3.443 7.035 -8.770 1.00 93.44 103 ALA A N 1
ATOM 765 C CA . ALA A 1 103 ? -2.985 8.422 -8.723 1.00 93.44 103 ALA A CA 1
ATOM 766 C C . ALA A 1 103 ? -1.665 8.667 -9.483 1.00 93.44 103 ALA A C 1
ATOM 768 O O . ALA A 1 103 ? -1.184 9.797 -9.545 1.00 93.44 103 ALA A O 1
ATOM 769 N N . GLN A 1 104 ? -1.070 7.627 -10.082 1.00 90.88 104 GLN A N 1
ATOM 770 C CA . GLN A 1 104 ? 0.172 7.700 -10.856 1.00 90.88 104 GLN A CA 1
ATOM 771 C C . GLN A 1 104 ? 1.353 8.305 -10.074 1.00 90.88 104 GLN A C 1
ATOM 773 O O . GLN A 1 104 ?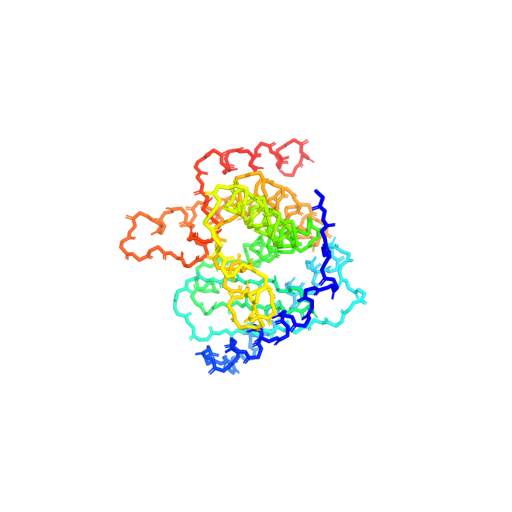 2.235 8.948 -10.652 1.00 90.88 104 GLN A O 1
ATOM 778 N N . HIS A 1 105 ? 1.417 8.084 -8.756 1.00 89.69 105 HIS A N 1
ATOM 779 C CA . HIS A 1 105 ? 2.436 8.695 -7.893 1.00 89.69 105 HIS A CA 1
ATOM 780 C C . HIS A 1 105 ? 3.863 8.287 -8.289 1.00 89.69 105 HIS A C 1
ATOM 782 O O . HIS A 1 105 ? 4.786 9.104 -8.240 1.00 89.69 105 HIS A O 1
ATOM 788 N N . ALA A 1 106 ? 4.052 7.042 -8.736 1.00 83.56 106 ALA A N 1
ATOM 789 C CA . ALA A 1 106 ? 5.324 6.567 -9.279 1.00 83.56 106 ALA A CA 1
ATOM 790 C C . ALA A 1 106 ? 5.740 7.371 -10.525 1.00 83.56 106 ALA A C 1
ATOM 792 O O . ALA A 1 106 ? 6.870 7.856 -10.614 1.00 83.56 106 ALA A O 1
ATOM 793 N N . ALA A 1 107 ? 4.813 7.580 -11.462 1.00 82.81 107 ALA A N 1
ATOM 794 C CA . ALA A 1 107 ? 5.050 8.361 -12.671 1.00 82.81 107 ALA A CA 1
ATOM 795 C C . ALA A 1 107 ? 5.316 9.842 -12.363 1.00 82.81 107 ALA A C 1
ATOM 797 O O . ALA A 1 107 ? 6.199 10.456 -12.972 1.00 82.81 107 ALA A O 1
ATOM 798 N N . GLU A 1 108 ? 4.611 10.411 -11.384 1.00 85.62 108 GLU A N 1
ATOM 799 C CA . GLU A 1 108 ? 4.850 11.778 -10.929 1.00 85.62 108 GLU A CA 1
ATOM 800 C C . GLU A 1 108 ? 6.250 11.931 -10.340 1.00 85.62 108 GLU A C 1
ATOM 802 O O . GLU A 1 108 ? 7.006 12.807 -10.767 1.00 85.62 108 GLU A O 1
ATOM 807 N N . ARG A 1 109 ? 6.638 11.035 -9.429 1.00 82.06 109 ARG A N 1
ATOM 808 C CA . ARG A 1 109 ? 7.980 11.019 -8.843 1.00 82.06 109 ARG A CA 1
ATOM 809 C C . ARG A 1 109 ? 9.057 10.867 -9.912 1.00 82.06 109 ARG A C 1
ATOM 811 O O . ARG A 1 109 ? 10.039 11.613 -9.901 1.00 82.06 109 ARG A O 1
ATOM 818 N N . TYR A 1 110 ? 8.876 9.934 -10.848 1.00 78.19 110 TYR A N 1
ATOM 819 C CA . TYR A 1 110 ? 9.803 9.760 -11.964 1.00 78.19 110 TYR A CA 1
ATOM 820 C C . TYR A 1 110 ? 9.986 11.071 -12.723 1.00 78.19 110 TYR A C 1
ATOM 822 O O . TYR A 1 110 ? 11.114 11.532 -12.911 1.00 78.19 110 TYR A O 1
ATOM 830 N N . SER A 1 111 ? 8.871 11.711 -13.072 1.00 78.31 111 SER A N 1
ATOM 831 C CA . SER A 1 111 ? 8.853 12.967 -13.814 1.00 78.31 111 SER A CA 1
ATOM 832 C C . SER A 1 111 ? 9.583 14.081 -13.065 1.00 78.31 111 SER A C 1
ATOM 834 O O . SER A 1 111 ? 10.467 14.721 -13.631 1.00 78.31 111 SER A O 1
ATOM 836 N N . GLN A 1 112 ? 9.296 14.256 -11.772 1.00 78.38 112 GLN A N 1
ATOM 837 C CA . GLN A 1 112 ? 9.971 15.242 -10.923 1.00 78.38 112 GLN A CA 1
ATOM 838 C C . GLN A 1 112 ? 11.487 14.993 -10.848 1.00 78.38 112 GLN A C 1
ATOM 840 O O . GLN A 1 112 ? 12.278 15.939 -10.922 1.00 78.38 112 GLN A O 1
ATOM 845 N N . SER A 1 113 ? 11.909 13.726 -10.756 1.00 72.75 113 SER A N 1
ATOM 846 C CA . SER A 1 113 ? 13.328 13.363 -10.688 1.00 72.75 113 SER A CA 1
ATOM 847 C C . SER A 1 113 ? 14.075 13.692 -11.986 1.00 72.75 113 SER A C 1
ATOM 849 O O . SER A 1 113 ? 15.194 14.208 -11.943 1.00 72.75 113 SER A O 1
ATOM 851 N N . VAL A 1 114 ? 13.446 13.455 -13.141 1.00 72.88 114 VAL A N 1
ATOM 852 C CA . VAL A 1 114 ? 14.016 13.773 -14.455 1.00 72.88 114 VAL A CA 1
ATOM 853 C C . VAL A 1 114 ? 14.085 15.284 -14.652 1.00 72.88 114 VAL A C 1
ATOM 855 O O . VAL A 1 114 ? 15.140 15.796 -15.021 1.00 72.88 114 VAL A O 1
ATOM 858 N N . THR A 1 115 ? 13.011 16.016 -14.338 1.00 75.06 115 THR A N 1
ATOM 859 C CA . THR A 1 115 ? 12.987 17.483 -14.440 1.00 75.06 115 THR A CA 1
ATOM 860 C C . THR A 1 115 ? 14.052 18.132 -13.558 1.00 75.06 115 THR A C 1
ATOM 862 O O . THR A 1 115 ? 14.784 19.000 -14.029 1.00 75.06 115 THR A O 1
ATOM 865 N N . THR A 1 116 ? 14.192 17.685 -12.307 1.00 73.19 116 THR A N 1
ATOM 866 C CA . THR A 1 116 ? 15.208 18.212 -11.379 1.00 73.19 116 THR A CA 1
ATOM 867 C C . THR A 1 116 ? 16.618 18.013 -11.932 1.00 73.19 116 THR A C 1
ATOM 869 O O . THR A 1 116 ? 17.423 18.941 -11.935 1.00 73.19 116 THR A O 1
ATOM 872 N N . LYS A 1 117 ? 16.916 16.820 -12.460 1.00 67.62 117 LYS A N 1
ATOM 873 C CA . LYS A 1 117 ? 18.224 16.523 -13.057 1.00 67.62 117 LYS A CA 1
ATOM 874 C C . LYS A 1 117 ? 18.495 17.364 -14.303 1.00 67.62 117 LYS A C 1
ATOM 876 O O . LYS A 1 117 ? 19.591 17.899 -14.428 1.00 67.62 117 LYS A O 1
ATOM 881 N N . LEU A 1 118 ? 17.512 17.515 -15.193 1.00 68.69 118 LEU A N 1
ATOM 882 C CA . LEU A 1 118 ? 17.641 18.366 -16.381 1.00 68.69 118 LEU A CA 1
ATOM 883 C C . LEU A 1 118 ? 17.953 19.816 -15.999 1.00 68.69 118 LEU A C 1
ATOM 885 O O . LEU A 1 118 ? 18.873 20.407 -16.560 1.00 68.69 118 LEU A O 1
ATOM 889 N N . LEU A 1 119 ? 17.240 20.363 -15.010 1.00 68.00 119 LEU A N 1
ATOM 890 C CA . LEU A 1 119 ? 17.460 21.727 -14.531 1.00 68.00 119 LEU A CA 1
ATOM 891 C C . LEU A 1 119 ? 18.876 21.908 -13.966 1.00 68.00 119 LEU A C 1
ATOM 893 O O . LEU A 1 119 ? 19.559 22.872 -14.310 1.00 68.00 119 LEU A O 1
ATOM 897 N N . LEU A 1 120 ? 19.341 20.956 -13.151 1.00 70.25 120 LEU A N 1
ATOM 898 C CA . LEU A 1 120 ? 20.702 20.962 -12.611 1.00 70.25 120 LEU A CA 1
ATOM 899 C C . LEU A 1 120 ? 21.767 20.835 -13.710 1.00 70.25 120 LEU A C 1
ATOM 901 O O . LEU A 1 120 ? 22.801 21.489 -13.626 1.00 70.25 120 LEU A O 1
ATOM 905 N N . GLY A 1 121 ? 21.516 20.043 -14.757 1.00 64.44 121 GLY A N 1
ATOM 906 C CA . GLY A 1 121 ? 22.434 19.915 -15.890 1.00 64.44 121 GLY A CA 1
ATOM 907 C C . GLY A 1 121 ? 22.547 21.183 -16.730 1.00 64.44 121 GLY A C 1
ATOM 908 O O . GLY A 1 121 ? 23.654 21.566 -17.103 1.00 64.44 121 GLY A O 1
ATOM 909 N N . VAL A 1 122 ? 21.432 21.878 -16.975 1.00 64.75 122 VAL A N 1
ATOM 910 C CA . VAL A 1 122 ? 21.441 23.187 -17.653 1.00 64.75 122 VAL A CA 1
ATOM 911 C C . VAL A 1 122 ? 22.186 24.226 -16.813 1.00 64.75 122 VAL A C 1
ATOM 913 O O . VAL A 1 122 ? 23.017 24.959 -17.347 1.00 64.75 122 VAL A O 1
ATOM 916 N N . ALA A 1 123 ? 21.947 24.258 -15.498 1.00 61.31 123 ALA A N 1
ATOM 917 C CA . ALA A 1 123 ? 22.658 25.152 -14.585 1.00 61.31 123 ALA A CA 1
ATOM 918 C C . ALA A 1 123 ? 24.170 24.856 -14.540 1.00 61.31 123 ALA A C 1
ATOM 920 O O . ALA A 1 123 ? 24.976 25.782 -14.598 1.00 61.31 123 ALA A O 1
ATOM 921 N N . GLY A 1 124 ? 24.563 23.578 -14.503 1.00 61.25 124 GLY A N 1
ATOM 922 C CA . GLY A 1 124 ? 25.966 23.158 -14.542 1.00 61.25 124 GLY A CA 1
ATOM 923 C C . GLY A 1 124 ? 26.667 23.552 -15.844 1.00 61.25 124 GLY A C 1
ATOM 924 O O . GLY A 1 124 ? 27.758 24.127 -15.804 1.00 61.25 124 GLY A O 1
ATOM 925 N N . ALA A 1 125 ? 26.010 23.335 -16.989 1.00 60.62 125 ALA A N 1
ATOM 926 C CA . ALA A 1 125 ? 26.511 23.741 -18.302 1.00 60.62 125 ALA A CA 1
ATOM 927 C C . ALA A 1 125 ? 26.686 25.267 -18.412 1.00 60.62 125 ALA A C 1
ATOM 929 O O . ALA A 1 125 ? 27.719 25.728 -18.892 1.00 60.62 125 ALA A O 1
ATOM 930 N N . ALA A 1 126 ? 25.723 26.051 -17.911 1.00 64.62 126 ALA A N 1
ATOM 931 C CA . ALA A 1 126 ? 25.821 27.512 -17.857 1.00 64.62 126 ALA A CA 1
ATOM 932 C C . ALA A 1 126 ? 26.938 27.999 -16.912 1.00 64.62 126 ALA A C 1
ATOM 934 O O . ALA A 1 126 ? 27.559 29.026 -17.171 1.00 64.62 126 ALA A O 1
ATOM 935 N N . ALA A 1 127 ? 27.231 27.243 -15.851 1.00 71.50 127 ALA A N 1
ATOM 936 C CA . ALA A 1 127 ? 28.325 27.506 -14.916 1.00 71.50 127 ALA A CA 1
ATOM 937 C C . ALA A 1 127 ? 29.703 26.997 -15.400 1.00 71.50 127 ALA A C 1
ATOM 939 O O . ALA A 1 127 ? 30.668 27.039 -14.640 1.00 71.50 127 ALA A O 1
ATOM 940 N N . GLY A 1 128 ? 29.816 26.483 -16.634 1.00 55.97 128 GLY A N 1
ATOM 941 C CA . GLY A 1 128 ? 31.071 25.945 -17.182 1.00 55.97 128 GLY A CA 1
ATOM 942 C C . GLY A 1 128 ? 31.515 24.614 -16.559 1.00 55.97 128 GLY A C 1
ATOM 943 O O . GLY A 1 128 ? 32.611 24.131 -16.835 1.00 55.97 128 GLY A O 1
ATOM 944 N N . THR A 1 129 ? 30.659 23.992 -15.746 1.00 57.69 129 THR A N 1
ATOM 945 C CA . THR A 1 129 ? 30.860 22.646 -15.204 1.00 57.69 129 THR A CA 1
ATOM 946 C C . THR A 1 129 ? 30.139 21.665 -16.120 1.00 57.69 129 THR A C 1
ATOM 948 O O . THR A 1 129 ? 28.951 21.387 -15.956 1.00 57.69 129 THR A O 1
ATOM 951 N N . SER A 1 130 ? 30.831 21.168 -17.150 1.00 49.50 130 SER A N 1
ATOM 952 C CA . SER A 1 130 ? 30.276 20.146 -18.040 1.00 49.50 130 SER A CA 1
ATOM 953 C C . SER A 1 130 ? 30.059 18.862 -17.245 1.00 49.50 130 SER A C 1
ATOM 955 O O . SER A 1 130 ? 30.953 18.034 -17.089 1.00 49.50 130 SER A O 1
ATOM 957 N N . THR A 1 131 ? 28.872 18.719 -16.682 1.00 53.28 131 THR A N 1
ATOM 958 C CA . THR A 1 131 ? 28.434 17.475 -16.078 1.00 53.28 131 THR A CA 1
ATOM 959 C C . THR A 1 131 ? 27.995 16.546 -17.206 1.00 53.28 131 THR A C 1
ATOM 961 O O . THR A 1 131 ? 27.235 16.947 -18.087 1.00 53.28 131 THR A O 1
ATOM 964 N N . ASP A 1 132 ? 28.486 15.304 -17.191 1.00 52.19 132 ASP A N 1
ATOM 965 C CA . ASP A 1 132 ? 28.165 14.189 -18.105 1.00 52.19 132 ASP A CA 1
ATOM 966 C C . ASP A 1 132 ? 26.688 13.728 -17.975 1.00 52.19 132 ASP A C 1
ATOM 968 O O . ASP A 1 132 ? 26.343 12.556 -17.800 1.00 52.19 132 ASP A O 1
ATOM 972 N N . LEU A 1 133 ? 25.763 14.684 -17.992 1.00 47.91 133 LEU A N 1
ATOM 973 C CA . LEU A 1 133 ? 24.359 14.516 -17.641 1.00 47.91 133 LEU A CA 1
ATOM 974 C C . LEU A 1 133 ? 23.545 13.947 -18.812 1.00 47.91 133 LEU A C 1
ATOM 976 O O . LEU A 1 133 ? 22.591 13.201 -18.595 1.00 47.91 133 LEU A O 1
ATOM 980 N N . GLY A 1 134 ? 23.969 14.213 -20.053 1.00 44.88 134 GLY A N 1
ATOM 981 C CA . GLY A 1 134 ? 23.315 13.713 -21.268 1.00 44.88 134 GLY A CA 1
ATOM 982 C C . GLY A 1 134 ? 23.493 12.208 -21.509 1.00 44.88 134 GLY A C 1
ATOM 983 O O . GLY A 1 134 ? 22.553 11.550 -21.948 1.00 44.88 134 GLY A O 1
ATOM 984 N N . ARG A 1 135 ? 24.656 11.623 -21.170 1.00 42.78 135 ARG A N 1
ATOM 985 C CA . ARG A 1 135 ? 24.914 10.173 -21.349 1.00 42.78 135 ARG A CA 1
ATOM 986 C C . ARG A 1 135 ? 24.247 9.303 -20.282 1.00 42.78 135 ARG A C 1
ATOM 988 O O . ARG A 1 135 ? 23.989 8.130 -20.536 1.00 42.78 135 ARG A O 1
ATOM 995 N N . ASN A 1 136 ? 23.928 9.864 -19.117 1.00 41.44 136 ASN A N 1
ATOM 996 C CA . ASN A 1 136 ? 23.338 9.102 -18.018 1.00 41.44 136 ASN A CA 1
ATOM 997 C C . ASN A 1 136 ? 21.826 8.904 -18.140 1.00 41.44 136 ASN A C 1
ATOM 999 O O . ASN A 1 136 ? 21.312 7.947 -17.580 1.00 41.44 136 ASN A O 1
ATOM 1003 N N . LEU A 1 137 ? 21.102 9.718 -18.916 1.00 43.28 137 LEU A N 1
ATOM 1004 C CA . LEU A 1 137 ? 19.661 9.507 -19.117 1.00 43.28 137 LEU A CA 1
ATOM 1005 C C . LEU A 1 137 ? 19.344 8.147 -19.779 1.00 43.28 137 LEU A C 1
ATOM 1007 O O . LEU A 1 137 ? 18.324 7.543 -19.458 1.00 43.28 137 LEU A O 1
ATOM 1011 N N . GLY A 1 138 ? 20.247 7.627 -20.623 1.00 40.16 138 GLY A N 1
ATOM 1012 C CA . GLY A 1 138 ? 20.116 6.318 -21.280 1.00 40.16 138 GLY A CA 1
ATOM 1013 C C . GLY A 1 138 ? 20.590 5.107 -20.460 1.00 40.16 138 GLY A C 1
ATOM 1014 O O . GLY A 1 138 ? 20.214 3.982 -20.778 1.00 40.16 138 GLY A O 1
ATOM 1015 N N . SER A 1 139 ? 21.375 5.297 -19.390 1.00 41.31 139 SER A N 1
ATOM 1016 C CA . SER A 1 139 ? 21.910 4.199 -18.556 1.00 41.31 139 SER A CA 1
ATOM 1017 C C . SER A 1 139 ? 20.979 3.784 -17.404 1.00 41.31 139 SER A C 1
ATOM 1019 O O . SER A 1 139 ? 21.251 2.825 -16.681 1.00 41.31 139 SER A O 1
ATOM 1021 N N . TYR A 1 140 ? 19.831 4.450 -17.245 1.00 44.22 140 TYR A N 1
ATOM 1022 C CA . TYR A 1 140 ? 18.904 4.243 -16.126 1.00 44.22 140 TYR A CA 1
ATOM 1023 C C . TYR A 1 140 ? 18.001 3.005 -16.219 1.00 44.22 140 TYR A C 1
ATOM 1025 O O . TYR A 1 140 ? 17.150 2.812 -15.350 1.00 44.22 140 TYR A O 1
ATOM 1033 N N . GLY A 1 141 ? 18.216 2.118 -17.192 1.00 44.69 141 GLY A N 1
ATOM 1034 C CA . GLY A 1 141 ? 17.455 0.872 -17.330 1.00 44.69 141 GLY A CA 1
ATOM 1035 C C . GLY A 1 141 ? 17.545 -0.092 -16.133 1.00 44.69 141 GLY A C 1
ATOM 1036 O O . GLY A 1 141 ? 16.716 -0.996 -16.061 1.00 44.69 141 GLY A O 1
ATOM 1037 N N . GLY A 1 142 ? 18.508 0.099 -15.214 1.00 44.59 142 GLY A N 1
ATOM 1038 C CA . GLY A 1 142 ? 18.700 -0.744 -14.020 1.00 44.59 142 GLY A CA 1
ATOM 1039 C C . GLY A 1 142 ? 18.541 -0.052 -12.654 1.00 44.59 142 GLY A C 1
ATOM 1040 O O . GLY A 1 142 ? 18.136 -0.704 -11.701 1.00 44.59 142 GLY A O 1
ATOM 1041 N N . ASN A 1 143 ? 18.813 1.257 -12.536 1.00 48.31 143 ASN A N 1
ATOM 1042 C CA . ASN A 1 143 ? 18.766 1.976 -11.246 1.00 48.31 143 ASN A CA 1
ATOM 1043 C C . ASN A 1 143 ? 17.506 2.836 -11.046 1.00 48.31 143 ASN A C 1
ATOM 1045 O O . ASN A 1 143 ? 17.226 3.229 -9.916 1.00 48.31 143 ASN A O 1
ATOM 1049 N N . ALA A 1 144 ? 16.737 3.143 -12.100 1.00 52.28 144 ALA A N 1
ATOM 1050 C CA . ALA A 1 144 ? 15.529 3.969 -11.973 1.00 52.28 144 ALA A CA 1
ATOM 1051 C C . ALA A 1 144 ? 14.418 3.298 -11.154 1.00 52.28 144 ALA A C 1
ATOM 1053 O O . ALA A 1 144 ? 13.691 3.988 -10.446 1.00 52.28 144 ALA A O 1
ATOM 1054 N N . THR A 1 145 ? 14.324 1.968 -11.192 1.00 56.94 145 THR A N 1
ATOM 1055 C CA . THR A 1 145 ? 13.369 1.171 -10.405 1.00 56.94 145 THR A CA 1
ATOM 1056 C C . THR A 1 145 ? 13.511 1.414 -8.903 1.00 56.94 145 THR A C 1
ATOM 1058 O O . THR A 1 145 ? 12.500 1.570 -8.224 1.00 56.94 145 THR A O 1
ATOM 1061 N N . LYS A 1 146 ? 14.741 1.564 -8.385 1.00 56.03 146 LYS A N 1
ATOM 1062 C CA . LYS A 1 146 ? 14.970 1.893 -6.966 1.00 56.03 146 LYS A CA 1
ATOM 1063 C C . LYS A 1 146 ? 14.386 3.254 -6.588 1.00 56.03 146 LYS A C 1
ATOM 1065 O O . LYS A 1 146 ? 13.723 3.381 -5.570 1.00 56.03 146 LYS A O 1
ATOM 1070 N N . TYR A 1 147 ? 14.579 4.267 -7.431 1.00 53.28 147 TYR A N 1
ATOM 1071 C CA . TYR A 1 147 ? 14.014 5.600 -7.193 1.00 53.28 147 TYR A CA 1
ATOM 1072 C C . TYR A 1 147 ? 12.489 5.626 -7.312 1.00 53.28 147 TYR A C 1
ATOM 1074 O O . TYR A 1 147 ? 11.843 6.492 -6.729 1.00 53.28 147 TYR A O 1
ATOM 1082 N N . LEU A 1 148 ? 11.925 4.694 -8.079 1.00 61.72 148 LEU A N 1
ATOM 1083 C CA . LEU A 1 148 ? 10.500 4.630 -8.348 1.00 61.72 148 LEU A CA 1
ATOM 1084 C C . LEU A 1 148 ? 9.718 3.954 -7.224 1.00 61.72 148 LEU A C 1
ATOM 1086 O O . LEU A 1 148 ? 8.655 4.455 -6.870 1.00 61.72 148 LEU A O 1
ATOM 1090 N N . PHE A 1 149 ? 10.266 2.873 -6.663 1.00 63.97 149 PHE A N 1
ATOM 1091 C CA . PHE A 1 149 ? 9.557 2.001 -5.724 1.00 63.97 149 PHE A CA 1
ATOM 1092 C C . PHE A 1 149 ? 10.150 1.976 -4.307 1.00 63.97 149 PHE A C 1
ATOM 1094 O O . PHE A 1 149 ? 9.423 1.668 -3.376 1.00 63.97 149 PHE A O 1
ATOM 1101 N N . LEU A 1 150 ? 11.430 2.328 -4.113 1.00 61.53 150 LEU A N 1
ATOM 1102 C CA . LEU A 1 150 ? 12.096 2.238 -2.798 1.00 61.53 150 LEU A CA 1
ATOM 1103 C C . LEU A 1 150 ? 12.267 3.588 -2.089 1.00 61.53 150 LEU A C 1
ATOM 1105 O O . LEU A 1 150 ? 12.674 3.622 -0.931 1.00 61.53 150 LEU A O 1
ATOM 1109 N N . LEU A 1 151 ? 12.015 4.714 -2.766 1.00 66.50 151 LEU A N 1
ATOM 1110 C CA . LEU A 1 151 ? 12.033 6.015 -2.096 1.00 66.50 151 LEU A CA 1
ATOM 1111 C C . LEU A 1 151 ? 10.699 6.299 -1.396 1.00 66.50 151 LEU A C 1
ATOM 1113 O O . LEU A 1 151 ? 9.651 5.968 -1.957 1.00 66.50 151 LEU A O 1
ATOM 1117 N N . PRO A 1 152 ? 10.718 7.001 -0.246 1.00 75.25 152 PRO A N 1
ATOM 1118 C CA . PRO A 1 152 ? 9.497 7.401 0.435 1.00 75.25 152 PRO A CA 1
ATOM 1119 C C . PRO A 1 152 ? 8.620 8.311 -0.427 1.00 75.25 152 PRO A C 1
ATOM 1121 O O . PRO A 1 152 ? 9.117 9.167 -1.174 1.00 75.25 152 PRO A O 1
ATOM 1124 N N . PHE A 1 153 ? 7.303 8.129 -0.381 1.00 83.88 153 PHE A N 1
ATOM 1125 C CA . PHE A 1 153 ? 6.362 9.044 -1.042 1.00 83.88 153 PHE A CA 1
ATOM 1126 C C . PHE A 1 153 ? 6.199 10.334 -0.249 1.00 83.88 153 PHE A C 1
ATOM 1128 O O . PHE A 1 153 ? 6.482 10.417 0.947 1.00 83.88 153 PHE A O 1
ATOM 1135 N N . SER A 1 154 ? 5.786 11.393 -0.950 1.00 87.19 154 SER A N 1
ATOM 1136 C CA . SER A 1 154 ? 5.494 12.652 -0.275 1.00 87.19 154 SER A CA 1
ATOM 1137 C C . SER A 1 154 ? 4.283 12.470 0.643 1.00 87.19 154 SER A C 1
ATOM 1139 O O . SER A 1 154 ? 3.365 11.718 0.326 1.00 87.19 154 SER A O 1
ATOM 1141 N N . ARG A 1 155 ? 4.206 13.233 1.737 1.00 88.56 155 ARG A N 1
ATOM 1142 C CA . ARG A 1 155 ? 3.031 13.213 2.628 1.00 88.56 155 ARG A CA 1
ATOM 1143 C C . ARG A 1 155 ? 1.714 13.479 1.884 1.00 88.56 155 ARG A C 1
ATOM 1145 O O . ARG A 1 155 ? 0.672 12.978 2.287 1.00 88.56 155 ARG A O 1
ATOM 1152 N N . LYS A 1 156 ? 1.753 14.265 0.801 1.00 91.25 156 LYS A N 1
ATOM 1153 C CA . LYS A 1 156 ? 0.585 14.513 -0.054 1.00 91.25 156 LYS A CA 1
ATOM 1154 C C . LYS A 1 156 ? 0.152 13.239 -0.788 1.00 91.25 156 LYS A C 1
ATOM 1156 O O . LYS A 1 156 ? -1.029 12.919 -0.748 1.00 91.25 156 LYS A O 1
ATOM 1161 N N . HIS A 1 157 ? 1.098 12.533 -1.411 1.00 93.12 157 HIS A N 1
ATOM 1162 C CA . HIS A 1 157 ? 0.846 11.261 -2.103 1.00 93.12 157 HIS A CA 1
ATOM 1163 C C . HIS A 1 157 ? 0.279 10.216 -1.153 1.00 93.12 157 HIS A C 1
ATOM 1165 O O . HIS A 1 157 ? -0.718 9.579 -1.452 1.00 93.12 157 HIS A O 1
ATOM 1171 N N . GLU A 1 158 ? 0.872 10.110 0.026 1.00 93.25 158 GLU A N 1
ATOM 1172 C CA . GLU A 1 158 ? 0.431 9.198 1.072 1.00 93.25 158 GLU A CA 1
ATOM 1173 C C . GLU A 1 158 ? -1.013 9.470 1.536 1.00 93.25 158 GLU A C 1
ATOM 1175 O O . GLU A 1 158 ? -1.830 8.556 1.601 1.00 93.25 158 GLU A O 1
ATOM 1180 N N . LEU A 1 159 ? -1.372 10.736 1.790 1.00 94.75 159 LEU A N 1
ATOM 1181 C CA . LEU A 1 159 ? -2.742 11.121 2.166 1.00 94.75 159 LEU A CA 1
ATOM 1182 C C . LEU A 1 159 ? -3.762 10.879 1.043 1.00 94.75 159 LEU A C 1
ATOM 1184 O O . LEU A 1 159 ? -4.932 10.607 1.313 1.00 94.75 159 LEU A O 1
ATOM 1188 N N . GLU A 1 160 ? -3.348 11.039 -0.211 1.00 96.94 160 GLU A N 1
ATOM 1189 C CA . GLU A 1 160 ? -4.182 10.753 -1.378 1.00 96.94 160 GLU A CA 1
ATOM 1190 C C . GLU A 1 160 ? -4.397 9.245 -1.548 1.00 96.94 160 GLU A C 1
ATOM 1192 O O . GLU A 1 160 ? -5.540 8.808 -1.691 1.00 96.94 160 GLU A O 1
ATOM 1197 N N . ALA A 1 161 ? -3.332 8.451 -1.425 1.00 96.69 161 ALA A N 1
ATOM 1198 C CA . ALA A 1 161 ? -3.387 6.994 -1.448 1.00 96.69 161 ALA A CA 1
ATOM 1199 C C . ALA A 1 161 ? -4.237 6.429 -0.298 1.00 96.69 161 ALA A C 1
ATOM 1201 O O . ALA A 1 161 ? -5.058 5.549 -0.538 1.00 96.69 161 ALA A O 1
ATOM 1202 N N . ASP A 1 162 ? -4.142 6.989 0.913 1.00 97.19 162 ASP A N 1
ATOM 1203 C CA . ASP A 1 162 ? -4.994 6.613 2.050 1.00 97.19 162 ASP A CA 1
ATOM 1204 C C . ASP A 1 162 ? -6.484 6.797 1.739 1.00 97.19 162 ASP A C 1
ATOM 1206 O O . ASP A 1 162 ? -7.290 5.894 1.967 1.00 97.19 162 ASP A O 1
ATOM 1210 N N . ARG A 1 163 ? -6.858 7.964 1.195 1.00 98.12 163 ARG A N 1
ATOM 1211 C CA . ARG A 1 163 ? -8.254 8.293 0.862 1.00 98.12 163 ARG A CA 1
ATOM 1212 C C . ARG A 1 163 ? -8.799 7.405 -0.248 1.00 98.12 163 ARG A C 1
ATOM 1214 O O . ARG A 1 163 ? -9.907 6.890 -0.126 1.00 98.12 163 ARG A O 1
ATOM 1221 N N . LEU A 1 164 ? -8.027 7.229 -1.319 1.00 98.50 164 LEU A N 1
ATOM 1222 C CA . LEU A 1 164 ? -8.398 6.345 -2.421 1.00 98.50 164 LEU A CA 1
ATOM 1223 C C . LEU A 1 164 ? -8.511 4.895 -1.942 1.00 98.50 164 LEU A C 1
ATOM 1225 O O . LEU A 1 164 ? -9.494 4.225 -2.250 1.00 98.50 164 LEU A O 1
ATOM 1229 N N . GLY A 1 165 ? -7.558 4.441 -1.129 1.00 98.25 165 GLY A N 1
ATOM 1230 C CA . GLY A 1 165 ? -7.532 3.093 -0.582 1.00 98.25 165 GLY A CA 1
ATOM 1231 C C . GLY A 1 165 ? -8.788 2.761 0.212 1.00 98.25 165 GLY A C 1
ATOM 1232 O O . GLY A 1 165 ? -9.419 1.742 -0.059 1.00 98.25 165 GLY A O 1
ATOM 1233 N N . VAL A 1 166 ? -9.223 3.637 1.124 1.00 98.62 166 VAL A N 1
ATOM 1234 C CA . VAL A 1 166 ? -10.456 3.390 1.892 1.00 98.62 166 VAL A CA 1
ATOM 1235 C C . VAL A 1 166 ? -11.730 3.512 1.055 1.00 98.62 166 VAL A C 1
ATOM 1237 O O . VAL A 1 166 ? -12.694 2.792 1.312 1.00 98.62 166 VAL A O 1
ATOM 1240 N N . ASP A 1 167 ? -11.732 4.348 0.013 1.00 98.75 167 ASP A N 1
ATOM 1241 C CA . ASP A 1 167 ? -12.813 4.370 -0.976 1.00 98.75 167 ASP A CA 1
ATOM 1242 C C . ASP A 1 167 ? -12.906 3.021 -1.716 1.00 98.75 167 ASP A C 1
ATOM 1244 O O . ASP A 1 167 ? -14.010 2.518 -1.948 1.00 98.75 167 ASP A O 1
ATOM 1248 N N . TYR A 1 168 ? -11.770 2.403 -2.056 1.00 98.69 168 TYR A N 1
ATOM 1249 C CA . TYR A 1 168 ? -11.733 1.076 -2.680 1.00 98.69 168 TYR A CA 1
ATOM 1250 C C . TYR A 1 168 ? -12.137 -0.026 -1.708 1.00 98.69 168 TYR A C 1
ATOM 1252 O O . TYR A 1 168 ? -12.901 -0.907 -2.097 1.00 98.69 168 TYR A O 1
ATOM 1260 N N . MET A 1 169 ? -11.699 0.045 -0.447 1.00 98.62 169 MET A N 1
ATOM 1261 C CA . MET A 1 169 ? -12.144 -0.876 0.603 1.00 98.62 169 MET A CA 1
ATOM 1262 C C . MET A 1 169 ? -13.667 -0.868 0.721 1.00 98.62 169 MET A C 1
ATOM 1264 O O . MET A 1 169 ? -14.287 -1.925 0.599 1.00 98.62 169 MET A O 1
ATOM 1268 N N . GLN A 1 170 ? -14.270 0.318 0.864 1.00 98.62 170 GLN A N 1
ATOM 1269 C CA . GLN A 1 170 ? -15.719 0.456 0.985 1.00 98.62 170 GLN A CA 1
ATOM 1270 C C . GLN A 1 170 ? -16.444 -0.143 -0.229 1.00 98.62 170 GLN A C 1
ATOM 1272 O O . GLN A 1 170 ? -17.403 -0.899 -0.076 1.00 98.62 170 GLN A O 1
ATOM 1277 N N . ARG A 1 171 ? -15.987 0.166 -1.449 1.00 98.62 171 ARG A N 1
ATOM 1278 C CA . ARG A 1 171 ? -16.575 -0.364 -2.696 1.00 98.62 171 ARG A CA 1
ATOM 1279 C C . ARG A 1 171 ? -16.408 -1.879 -2.836 1.00 98.62 171 ARG A C 1
ATOM 1281 O O . ARG A 1 171 ? -17.267 -2.529 -3.424 1.00 98.62 171 ARG A O 1
ATOM 1288 N N . ALA A 1 172 ? -15.321 -2.434 -2.307 1.00 98.38 172 ALA A N 1
ATOM 1289 C CA . ALA A 1 172 ? -15.042 -3.867 -2.292 1.00 98.38 172 ALA A CA 1
ATOM 1290 C C . ALA A 1 172 ? -15.773 -4.623 -1.162 1.00 98.38 172 ALA A C 1
ATOM 1292 O O . ALA A 1 172 ? -15.696 -5.853 -1.113 1.00 98.38 172 ALA A O 1
ATOM 1293 N N . GLY A 1 173 ? -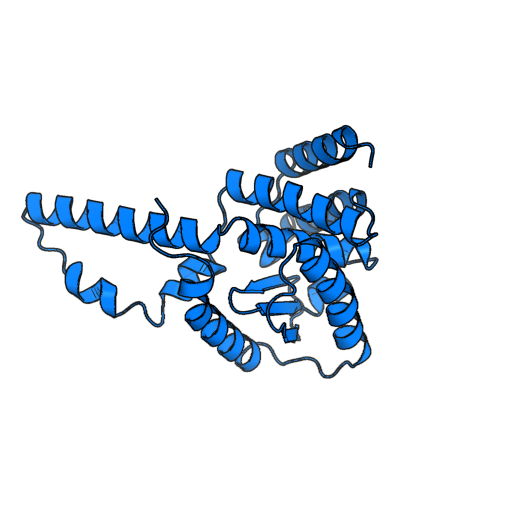16.492 -3.912 -0.283 1.00 98.44 173 GLY A N 1
ATOM 1294 C CA . GLY A 1 173 ? -17.233 -4.489 0.841 1.00 98.44 173 GLY A CA 1
ATOM 1295 C C . GLY A 1 173 ? -16.384 -4.776 2.084 1.00 98.44 173 GLY A C 1
ATOM 1296 O O . GLY A 1 173 ? -16.807 -5.569 2.922 1.00 98.44 173 GLY A O 1
ATOM 1297 N N . TYR A 1 174 ? -15.205 -4.160 2.199 1.00 98.75 174 TYR A N 1
ATOM 1298 C CA . TYR A 1 174 ? -14.348 -4.210 3.387 1.00 98.75 174 TYR A CA 1
ATOM 1299 C C . TYR A 1 174 ? -14.597 -3.008 4.297 1.00 98.75 174 TYR A C 1
ATOM 1301 O O . TYR A 1 174 ? -15.035 -1.959 3.830 1.00 98.75 174 TYR A O 1
ATOM 1309 N N . ARG A 1 175 ? -14.282 -3.145 5.589 1.00 98.56 175 ARG A N 1
ATOM 1310 C CA . ARG A 1 175 ? -14.493 -2.099 6.606 1.00 98.56 175 ARG A CA 1
ATOM 1311 C C . ARG A 1 175 ? -13.372 -1.051 6.592 1.00 98.56 175 ARG A C 1
ATOM 1313 O O . ARG A 1 175 ? -12.263 -1.366 7.030 1.00 98.56 175 ARG A O 1
ATOM 1320 N N . PRO A 1 176 ? -13.625 0.207 6.176 1.00 98.56 176 PRO A N 1
ATOM 1321 C CA . PRO A 1 176 ? -12.594 1.245 6.104 1.00 98.56 176 PRO A CA 1
ATOM 1322 C C . PRO A 1 176 ? -11.852 1.507 7.419 1.00 98.56 176 PRO A C 1
ATOM 1324 O O . PRO A 1 176 ? -10.671 1.840 7.393 1.00 98.56 176 PRO A O 1
ATOM 1327 N N . GLN A 1 177 ? -12.495 1.328 8.576 1.00 98.12 177 GLN A N 1
ATOM 1328 C CA . GLN A 1 177 ? -11.904 1.587 9.900 1.00 98.12 177 GLN A CA 1
ATOM 1329 C C . GLN A 1 177 ? -10.717 0.671 10.198 1.00 98.12 177 GLN A C 1
ATOM 1331 O O . GLN A 1 177 ? -9.828 1.046 10.962 1.00 98.12 177 GLN A O 1
ATOM 1336 N N . GLU A 1 178 ? -10.663 -0.507 9.578 1.00 98.44 178 GLU A N 1
ATOM 1337 C CA . GLU A 1 178 ? -9.561 -1.454 9.759 1.00 98.44 178 GLU A CA 1
ATOM 1338 C C . GLU A 1 178 ? -8.249 -0.917 9.165 1.00 98.44 178 GLU A C 1
ATOM 1340 O O . GLU A 1 178 ? -7.175 -1.294 9.631 1.00 98.44 178 GLU A O 1
ATOM 1345 N N . SER A 1 179 ? -8.306 0.057 8.244 1.00 97.19 179 SER A N 1
ATOM 1346 C CA . SER A 1 179 ? -7.116 0.802 7.801 1.00 97.19 179 SER A CA 1
ATOM 1347 C C . SER A 1 179 ? -6.470 1.598 8.939 1.00 97.19 179 SER A C 1
ATOM 1349 O O . SER A 1 179 ? -5.252 1.593 9.092 1.00 97.19 179 SER A O 1
ATOM 1351 N N . VAL A 1 180 ? -7.271 2.223 9.809 1.00 96.56 180 VAL A N 1
ATOM 1352 C CA . VAL A 1 180 ? -6.776 2.969 10.976 1.00 96.56 180 VAL A CA 1
ATOM 1353 C C . VAL A 1 180 ? -6.124 2.014 11.975 1.00 96.56 180 VAL A C 1
ATOM 1355 O O . VAL A 1 180 ? -5.069 2.328 12.530 1.00 96.56 180 VAL A O 1
ATOM 1358 N N . THR A 1 181 ? -6.721 0.838 12.190 1.00 96.19 181 THR A N 1
ATOM 1359 C CA . THR A 1 181 ? -6.143 -0.220 13.033 1.00 96.19 181 THR A CA 1
ATOM 1360 C C . THR A 1 181 ? -4.805 -0.701 12.479 1.00 96.19 181 THR A C 1
ATOM 1362 O O . THR A 1 181 ? -3.820 -0.734 13.219 1.00 96.19 181 THR A O 1
ATOM 1365 N N . LEU A 1 182 ? -4.743 -1.003 11.179 1.00 94.50 182 LEU A N 1
ATOM 1366 C CA . LEU A 1 182 ? -3.513 -1.402 10.500 1.00 94.50 182 LEU A CA 1
ATOM 1367 C C . LEU A 1 182 ? -2.409 -0.349 10.668 1.00 94.50 182 LEU A C 1
ATOM 1369 O O . LEU A 1 182 ? -1.306 -0.677 11.102 1.00 94.50 182 LEU A O 1
ATOM 1373 N N . TRP A 1 183 ? -2.689 0.922 10.369 1.00 92.44 183 TRP A N 1
ATOM 1374 C CA . TRP A 1 183 ? -1.663 1.965 10.432 1.00 92.44 183 TRP A CA 1
ATOM 1375 C C . TRP A 1 183 ? -1.174 2.244 11.853 1.00 92.44 183 TRP A C 1
ATOM 1377 O O . TRP A 1 183 ? 0.003 2.547 12.047 1.00 92.44 183 TRP A O 1
ATOM 1387 N N . ARG A 1 184 ? -2.028 2.067 12.868 1.00 91.69 184 ARG A N 1
ATOM 1388 C CA . ARG A 1 184 ? -1.599 2.093 14.276 1.00 91.69 184 ARG A CA 1
ATOM 1389 C C . ARG A 1 184 ? -0.670 0.928 14.616 1.00 91.69 184 ARG A C 1
ATOM 1391 O O . ARG A 1 184 ? 0.330 1.155 15.293 1.00 91.6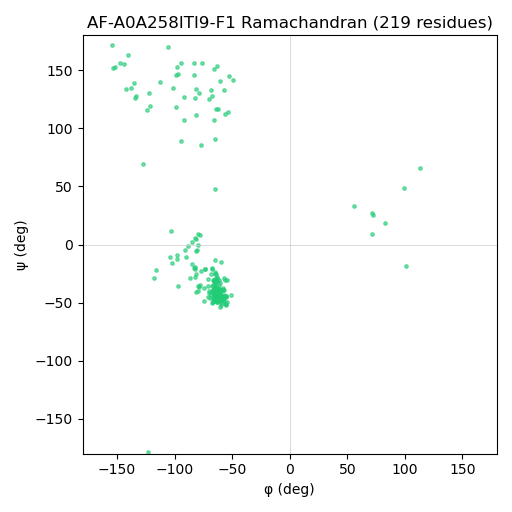9 184 ARG A O 1
ATOM 1398 N N . LYS A 1 185 ? -0.960 -0.287 14.133 1.00 89.44 185 LYS A N 1
ATOM 1399 C CA . LYS A 1 185 ? -0.065 -1.445 14.301 1.00 89.44 185 LYS A CA 1
ATOM 1400 C C . LYS A 1 185 ? 1.301 -1.190 13.663 1.00 89.44 185 LYS A C 1
ATOM 1402 O O . LYS A 1 185 ? 2.320 -1.376 14.319 1.00 89.44 185 LYS A O 1
ATOM 1407 N N . MET A 1 186 ? 1.320 -0.695 12.426 1.00 85.25 186 MET A N 1
ATOM 1408 C CA . MET A 1 186 ? 2.558 -0.351 11.716 1.00 85.25 186 MET A CA 1
ATOM 1409 C C . MET A 1 186 ? 3.372 0.719 12.457 1.00 85.25 186 MET A C 1
ATOM 1411 O O . MET A 1 186 ? 4.581 0.568 12.631 1.00 85.25 186 MET A O 1
ATOM 1415 N N . ALA A 1 187 ? 2.713 1.767 12.961 1.00 83.44 187 ALA A N 1
ATOM 1416 C CA . ALA A 1 187 ? 3.370 2.818 13.736 1.00 83.44 187 ALA A CA 1
ATOM 1417 C C . ALA A 1 187 ? 3.983 2.292 15.048 1.00 83.44 187 ALA A C 1
ATOM 1419 O O . ALA A 1 187 ? 5.064 2.730 15.436 1.00 83.44 187 ALA A O 1
ATOM 1420 N N . ALA A 1 188 ? 3.328 1.333 15.712 1.00 83.62 188 ALA A N 1
ATOM 1421 C CA . ALA A 1 188 ? 3.850 0.709 16.927 1.00 83.62 188 ALA A CA 1
ATOM 1422 C C . ALA A 1 188 ? 5.111 -0.135 16.661 1.00 83.62 188 ALA A C 1
ATOM 1424 O O . ALA A 1 188 ? 6.027 -0.134 17.482 1.00 83.62 188 ALA A O 1
ATOM 1425 N N . LEU A 1 189 ? 5.194 -0.800 15.502 1.00 76.62 189 LEU A N 1
ATOM 1426 C CA . LEU A 1 189 ? 6.393 -1.538 15.085 1.00 76.62 189 LEU A CA 1
ATOM 1427 C C . LEU A 1 189 ? 7.575 -0.607 14.787 1.00 76.62 189 LEU A C 1
ATOM 1429 O O . LEU A 1 189 ? 8.711 -0.935 15.113 1.00 76.62 189 LEU A O 1
ATOM 1433 N N . GLY A 1 190 ? 7.314 0.577 14.223 1.00 63.97 190 GLY A N 1
ATOM 1434 C CA . GLY A 1 190 ? 8.348 1.554 13.862 1.00 63.97 190 GLY A CA 1
ATOM 1435 C C . GLY A 1 190 ? 9.137 2.152 15.039 1.00 63.97 190 GLY A C 1
ATOM 1436 O O . GLY A 1 190 ? 10.170 2.783 14.807 1.00 63.97 190 GLY A O 1
ATOM 1437 N N . GLY A 1 191 ? 8.667 1.965 16.281 1.00 53.94 191 GLY A N 1
ATOM 1438 C CA . GLY A 1 191 ? 9.357 2.364 17.516 1.00 53.94 191 GLY A CA 1
ATOM 1439 C C . GLY A 1 191 ? 10.284 1.293 18.109 1.00 53.94 191 GLY A C 1
ATOM 1440 O O . GLY A 1 191 ? 11.057 1.601 19.015 1.00 53.94 191 GLY A O 1
ATOM 1441 N N . ALA A 1 192 ? 10.229 0.056 17.607 1.00 48.50 192 ALA A N 1
ATOM 1442 C CA . ALA A 1 192 ? 11.146 -1.022 17.962 1.00 48.50 192 ALA A CA 1
ATOM 1443 C C . ALA A 1 192 ? 12.265 -1.144 16.909 1.00 48.50 192 ALA A C 1
ATOM 1445 O O . ALA A 1 192 ? 12.102 -0.766 15.750 1.00 48.50 192 ALA A O 1
ATOM 1446 N N . SER A 1 193 ? 13.434 -1.649 17.308 1.00 40.19 193 SER A N 1
ATOM 1447 C CA . SER A 1 193 ? 14.565 -1.907 16.409 1.00 40.19 193 SER A CA 1
ATOM 1448 C C . SER A 1 193 ? 14.154 -2.841 15.259 1.00 40.19 193 SER A C 1
ATOM 1450 O O . SER A 1 193 ? 13.892 -4.016 15.502 1.00 40.19 193 SER A O 1
ATOM 1452 N N . GLY A 1 194 ? 14.126 -2.310 14.029 1.00 54.84 194 GLY A N 1
ATOM 1453 C CA . GLY A 1 194 ? 13.723 -3.023 12.808 1.00 54.84 194 GLY A CA 1
ATOM 1454 C C . GLY A 1 194 ? 12.427 -2.477 12.204 1.00 54.84 194 GLY A C 1
ATOM 1455 O O . GLY A 1 194 ? 11.418 -3.176 12.193 1.00 54.84 194 GLY A O 1
ATOM 1456 N N . GLN A 1 195 ? 12.442 -1.226 11.720 1.00 58.50 195 GLN A N 1
ATOM 1457 C CA . GLN A 1 195 ? 11.267 -0.635 11.066 1.00 58.50 195 GLN A CA 1
ATOM 1458 C C . GLN A 1 195 ? 10.821 -1.505 9.877 1.00 58.50 195 GLN A C 1
ATOM 1460 O O . GLN A 1 195 ? 11.676 -1.872 9.066 1.00 58.50 195 GLN A O 1
ATOM 1465 N N . PRO A 1 196 ? 9.516 -1.814 9.738 1.00 63.25 196 PRO A N 1
ATOM 1466 C CA . PRO A 1 196 ? 9.001 -2.506 8.560 1.00 63.25 196 PRO A CA 1
ATOM 1467 C C . PRO A 1 196 ? 9.418 -1.792 7.267 1.00 63.25 196 PRO A C 1
ATOM 1469 O O . PRO A 1 196 ? 9.465 -0.559 7.230 1.00 63.25 196 PRO A O 1
ATOM 1472 N N . GLU A 1 197 ? 9.683 -2.536 6.192 1.00 66.62 197 GLU A N 1
ATOM 1473 C CA . GLU A 1 197 ? 10.073 -1.933 4.908 1.00 66.62 197 GLU A CA 1
ATOM 1474 C C . GLU A 1 197 ? 8.972 -0.998 4.386 1.00 66.62 197 GLU A C 1
ATOM 1476 O O . GLU A 1 197 ? 9.262 0.129 3.984 1.00 66.62 197 GLU A O 1
ATOM 1481 N N . ILE A 1 198 ? 7.702 -1.387 4.553 1.00 69.94 198 ILE A N 1
ATOM 1482 C CA . ILE A 1 198 ? 6.552 -0.529 4.243 1.00 69.94 198 ILE A CA 1
ATOM 1483 C C . ILE A 1 198 ? 6.531 0.758 5.076 1.00 69.94 198 ILE A C 1
ATOM 1485 O O . ILE A 1 198 ? 6.145 1.803 4.576 1.00 69.94 198 ILE A O 1
ATOM 1489 N N . ALA A 1 199 ? 6.998 0.736 6.328 1.00 68.50 199 ALA A N 1
ATOM 1490 C CA . ALA A 1 199 ? 7.082 1.945 7.151 1.00 68.50 199 ALA A CA 1
ATOM 1491 C C . ALA A 1 199 ? 8.227 2.873 6.704 1.00 68.50 199 ALA A C 1
ATOM 1493 O O . ALA A 1 199 ? 8.191 4.072 6.986 1.00 68.50 199 ALA A O 1
ATOM 1494 N N . SER A 1 200 ? 9.220 2.334 5.990 1.00 69.94 200 SER A N 1
ATOM 1495 C CA . SER A 1 200 ? 10.318 3.109 5.408 1.00 69.94 200 SER A CA 1
ATOM 1496 C C . SER A 1 200 ? 9.892 3.807 4.113 1.00 69.94 200 SER A C 1
ATOM 1498 O O . SER A 1 200 ? 10.250 4.965 3.899 1.00 69.94 200 SER A O 1
ATOM 1500 N N . THR A 1 201 ? 9.109 3.141 3.259 1.00 67.81 201 THR A N 1
ATOM 1501 C CA . THR A 1 201 ? 8.607 3.706 1.991 1.00 67.81 201 THR A CA 1
ATOM 1502 C C . THR A 1 201 ? 7.297 4.492 2.150 1.00 67.81 201 THR A C 1
ATOM 1504 O O . THR A 1 201 ? 7.081 5.478 1.440 1.00 67.81 201 THR A O 1
ATOM 1507 N N . HIS A 1 202 ? 6.473 4.133 3.134 1.00 76.44 202 HIS A N 1
ATOM 1508 C CA . HIS A 1 202 ? 5.175 4.738 3.451 1.00 76.44 202 HIS A CA 1
ATOM 1509 C C . HIS A 1 202 ? 5.115 5.141 4.934 1.00 76.44 202 HIS A C 1
ATOM 1511 O O . HIS A 1 202 ? 4.392 4.539 5.735 1.00 76.44 202 HIS A O 1
ATOM 1517 N N . PRO A 1 203 ? 5.878 6.165 5.359 1.00 73.81 203 PRO A N 1
ATOM 1518 C CA . PRO A 1 203 ? 5.870 6.592 6.751 1.00 73.81 203 PRO A CA 1
ATOM 1519 C C . PRO A 1 203 ? 4.474 7.089 7.153 1.00 73.81 203 PRO A C 1
ATOM 1521 O O . PRO A 1 203 ? 3.961 8.086 6.634 1.00 73.81 203 PRO A O 1
ATOM 1524 N N . SER A 1 204 ? 3.849 6.392 8.102 1.00 71.56 204 SER A N 1
ATOM 1525 C CA . SER A 1 204 ? 2.588 6.799 8.722 1.00 71.56 204 SER A CA 1
ATOM 1526 C C . SER A 1 204 ? 2.869 7.463 10.066 1.00 71.56 204 SER A C 1
ATOM 1528 O O . SER A 1 204 ? 3.399 6.838 10.982 1.00 71.56 204 SER A O 1
ATOM 1530 N N . ASP A 1 205 ? 2.486 8.731 10.195 1.00 78.44 205 ASP A N 1
ATOM 1531 C CA . ASP A 1 205 ? 2.551 9.475 11.450 1.00 78.44 205 ASP A CA 1
ATOM 1532 C C . ASP A 1 205 ? 1.149 9.659 12.066 1.00 78.44 205 ASP A C 1
ATOM 1534 O O . ASP A 1 205 ? 0.114 9.400 11.442 1.00 78.44 205 ASP A O 1
ATOM 1538 N N . ALA A 1 206 ? 1.098 10.138 13.312 1.00 85.75 206 ALA A N 1
ATOM 1539 C CA . ALA A 1 206 ? -0.164 10.383 14.012 1.00 85.75 206 ALA A CA 1
ATOM 1540 C C . ALA A 1 206 ? -1.099 11.345 13.251 1.00 85.75 206 ALA A C 1
ATOM 1542 O O . ALA A 1 206 ? -2.322 11.240 13.358 1.00 85.75 206 ALA A O 1
ATOM 1543 N N . SER A 1 207 ? -0.541 12.264 12.458 1.00 88.19 207 SER A N 1
ATOM 1544 C CA . SER A 1 207 ? -1.317 13.232 11.686 1.00 88.19 207 SER A CA 1
ATOM 1545 C C . SER A 1 207 ? -1.996 12.598 10.469 1.00 88.19 207 SER A C 1
ATOM 1547 O O . SER A 1 207 ? -3.141 12.939 10.174 1.00 88.19 207 SER A O 1
ATOM 1549 N N . ARG A 1 208 ? -1.334 11.648 9.793 1.00 92.75 208 ARG A N 1
ATOM 1550 C CA . ARG A 1 208 ? -1.924 10.858 8.704 1.00 92.75 208 ARG A CA 1
ATOM 1551 C C . ARG A 1 208 ? -3.055 9.981 9.208 1.00 92.75 208 ARG A C 1
ATOM 1553 O O . ARG A 1 208 ? -4.146 10.027 8.647 1.00 92.75 208 ARG A O 1
ATOM 1560 N N . ILE A 1 209 ? -2.829 9.269 10.312 1.00 94.00 209 ILE A N 1
ATOM 1561 C CA . ILE A 1 209 ? -3.854 8.425 10.942 1.00 94.00 209 ILE A CA 1
ATOM 1562 C C . ILE A 1 209 ? -5.081 9.268 11.318 1.00 94.00 209 ILE A C 1
ATOM 1564 O O . ILE A 1 209 ? -6.211 8.874 11.033 1.00 94.00 209 ILE A O 1
ATOM 1568 N N . ALA A 1 210 ? -4.875 10.453 11.904 1.00 95.31 210 ALA A N 1
ATOM 1569 C CA . ALA A 1 210 ? -5.964 11.367 12.239 1.00 95.31 210 ALA A CA 1
ATOM 1570 C C . ALA A 1 210 ? -6.708 11.882 10.992 1.00 95.31 210 ALA A C 1
ATOM 1572 O O . ALA A 1 210 ? -7.938 11.930 10.990 1.00 95.31 210 ALA A O 1
ATOM 1573 N N . ALA A 1 211 ? -5.987 12.233 9.922 1.00 96.69 211 ALA A N 1
ATOM 1574 C CA . ALA A 1 211 ? -6.588 12.693 8.671 1.00 96.69 211 ALA A CA 1
ATOM 1575 C C . ALA A 1 211 ? -7.413 11.596 7.980 1.00 96.69 211 ALA A C 1
ATOM 1577 O O . ALA A 1 211 ? -8.504 11.875 7.481 1.00 96.69 211 ALA A O 1
ATOM 1578 N N . LEU A 1 212 ? -6.917 10.356 7.981 1.00 97.06 212 LEU A N 1
ATOM 1579 C CA . LEU A 1 212 ? -7.635 9.200 7.457 1.00 97.06 212 LEU A CA 1
ATOM 1580 C C . LEU A 1 212 ? -8.895 8.914 8.273 1.00 97.06 212 LEU A C 1
ATOM 1582 O O . LEU A 1 212 ? -9.975 8.769 7.706 1.00 97.06 212 LEU A O 1
ATOM 1586 N N . GLN A 1 213 ? -8.782 8.913 9.603 1.00 97.81 213 GLN A N 1
ATOM 1587 C CA . GLN A 1 213 ? -9.928 8.713 10.485 1.00 97.81 213 GLN A CA 1
ATOM 1588 C C . GLN A 1 213 ? -10.991 9.804 10.286 1.00 97.81 213 GLN A C 1
ATOM 1590 O O . GLN A 1 213 ? -12.174 9.492 10.190 1.00 97.81 213 GLN A O 1
ATOM 1595 N N . ALA A 1 214 ? -10.585 11.070 10.154 1.00 98.25 214 ALA A N 1
ATOM 1596 C CA . ALA A 1 214 ? -11.505 12.165 9.853 1.00 98.25 214 ALA A CA 1
ATOM 1597 C C . ALA A 1 214 ? -12.194 11.991 8.489 1.00 98.25 214 ALA A C 1
ATOM 1599 O O . ALA A 1 214 ? -13.391 12.251 8.370 1.00 98.25 214 ALA A O 1
ATOM 1600 N N . TYR A 1 215 ? -11.461 11.527 7.471 1.00 98.44 215 TYR A N 1
ATOM 1601 C CA . TYR A 1 215 ? -12.025 11.261 6.151 1.00 98.44 215 TYR A CA 1
ATOM 1602 C C . TYR A 1 215 ? -13.070 10.138 6.190 1.00 98.44 215 TYR A C 1
ATOM 1604 O O . TYR A 1 215 ? -14.183 10.344 5.712 1.00 98.44 215 TYR A O 1
ATOM 1612 N N . ILE A 1 216 ? -12.756 9.006 6.825 1.00 98.38 216 ILE A N 1
ATOM 1613 C CA . ILE A 1 216 ? -13.688 7.881 7.013 1.00 98.38 216 ILE A CA 1
ATOM 1614 C C . ILE A 1 216 ? -14.971 8.363 7.707 1.00 98.38 216 ILE A C 1
ATOM 1616 O O . ILE A 1 216 ? -16.065 8.190 7.167 1.00 98.38 216 ILE A O 1
ATOM 1620 N N . SER A 1 217 ? -14.840 9.079 8.831 1.00 98.12 217 SER A N 1
ATOM 1621 C CA . SER A 1 217 ? -15.988 9.638 9.557 1.00 98.12 217 SER A CA 1
ATOM 1622 C C . SER A 1 217 ? -16.819 10.596 8.699 1.00 98.12 217 SER A C 1
ATOM 1624 O O . SER A 1 217 ? -18.046 10.573 8.760 1.00 98.12 217 SER A O 1
ATOM 1626 N N . SER A 1 218 ? -16.178 11.424 7.865 1.00 98.31 218 SER A N 1
ATOM 1627 C C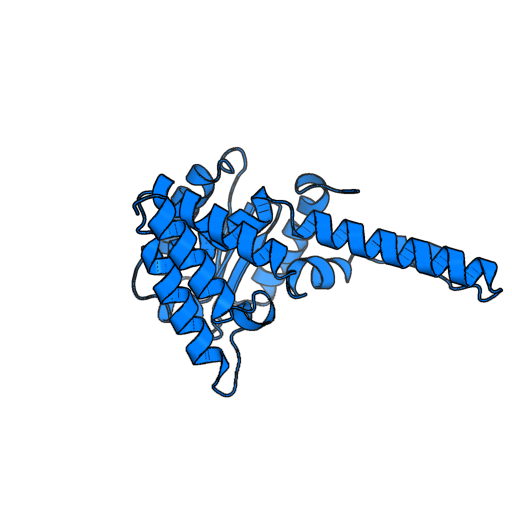A . SER A 1 218 ? -16.880 12.367 6.979 1.00 98.31 218 SER A CA 1
ATOM 1628 C C . SER A 1 218 ? -17.737 11.679 5.911 1.00 98.31 218 SER A C 1
ATOM 1630 O O . SER A 1 218 ? -18.689 12.271 5.406 1.00 98.31 218 SER A O 1
ATOM 1632 N N . LYS A 1 219 ? -17.413 10.425 5.574 1.00 97.88 219 LYS A N 1
ATOM 1633 C CA . LYS A 1 219 ? -18.127 9.603 4.590 1.00 97.88 219 LYS A CA 1
ATOM 1634 C C . LYS A 1 219 ? -19.244 8.768 5.232 1.00 97.88 219 LYS A C 1
ATOM 1636 O O . LYS A 1 219 ? -19.996 8.121 4.506 1.00 97.88 219 LYS A O 1
ATOM 1641 N N . GLY A 1 220 ? -19.371 8.809 6.563 1.00 97.00 220 GLY A N 1
ATOM 1642 C CA . GLY A 1 220 ? -20.355 8.035 7.319 1.00 97.00 220 GLY A CA 1
ATOM 1643 C C . GLY A 1 220 ? -20.038 6.542 7.380 1.00 97.00 220 GLY A C 1
ATOM 1644 O O . GLY A 1 220 ? -20.963 5.738 7.484 1.00 97.00 220 GLY A O 1
ATOM 1645 N N . TRP A 1 221 ? -18.759 6.180 7.252 1.00 96.06 221 TRP A N 1
ATOM 1646 C CA . TRP A 1 221 ? -18.298 4.801 7.353 1.00 96.06 221 TRP A CA 1
ATOM 1647 C C . TRP A 1 221 ? -17.918 4.472 8.781 1.00 96.06 221 TRP A C 1
ATOM 1649 O O . TRP A 1 221 ? -17.199 5.273 9.428 1.00 96.06 221 TRP A O 1
#

Nearest PDB structures (foldseek):
  3c37-assembly1_A  TM=7.959E-01  e=1.284E-10  Geobacter sulfurreducens PCA
  3c37-assembly2_B  TM=8.178E-01  e=2.909E-10  Geobacter sulfurreducens PCA
  6ait-assembly1_C  TM=7.918E-01  e=1.420E-09  Escherichia coli K-12
  6ait-assembly1_B  TM=7.897E-01  e=1.573E-09  Escherichia coli K-12
  6ait-assembly1_D  TM=7.811E-01  e=1.282E-09  Escherichia coli K-12

Mean predicted aligned error: 7.4 Å

Solvent-accessible surface area (backbone atoms only — not comparable to full-atom values): 11736 Å² total; per-residue (Å²): 122,68,82,46,47,52,79,73,38,18,71,55,25,50,52,50,48,56,49,45,60,70,72,31,53,65,55,85,52,64,65,63,44,50,49,53,43,57,46,46,52,39,31,37,46,44,65,71,58,65,91,52,69,73,51,72,46,35,26,63,38,74,57,34,34,66,49,53,42,44,69,36,40,37,43,35,19,48,24,32,62,72,69,41,93,47,68,35,32,52,31,30,55,53,15,26,35,47,18,37,57,77,68,32,48,47,27,43,51,49,23,51,53,52,53,54,51,52,53,52,42,53,53,29,49,76,69,72,44,80,65,78,54,77,71,49,71,76,64,42,87,76,61,47,60,51,68,47,70,64,46,57,63,52,74,67,56,50,56,49,10,49,55,45,5,37,54,14,21,48,69,49,73,34,56,49,68,34,37,54,53,44,52,51,53,54,43,60,44,55,78,44,99,70,56,32,60,39,52,63,30,54,72,67,49,76,66,53,50,50,52,51,52,52,50,41,53,75,72,74,100

Secondary structure (DSSP, 8-state):
--S--HHHHHHHHHHHHHHHHHHS-B---HHHHHHHHHHHHHHHHHTT-TTS--EEEEE--SS--EEEETTTEEEEEHHHHHH-SSHHHHHHHHHHHHHHHHTTHHHHHHHHHHHHHHHHHHHHHHTT----HHHHTTSTTTTHHHHHHTSPPPHHHHHHHHHHHHHHHHHHT--THHHHHHHHHHHHHTTSSS--HHHHHS---HHHHHHHHHHHHHTT-

Foldseek 3Di:
DQPDFLVNCQVVLVVVVVVCCVPFPWDPPPVVQVLLCVLLVLLCVLLVNVPADAAETEGADLFFDWAAHRNHYIYGYPNVVVLAPDSLLVLLRSQLRSLCNSVRQLSVQLRVVLVVLVVVCVVCVVVVNNDPSVVVVVVCSPPSSCSRQQAAGDPVSSLRSLLRSLSSCVSSVHDSVSSLVNLVSLVVQCPDPDRRSCCRRRPDDPVSSVSSVVSSVVVVD

Radius of gyration: 18.33 Å; Cα contacts (8 Å, |Δi|>4): 316; chains: 1; bounding box: 51×50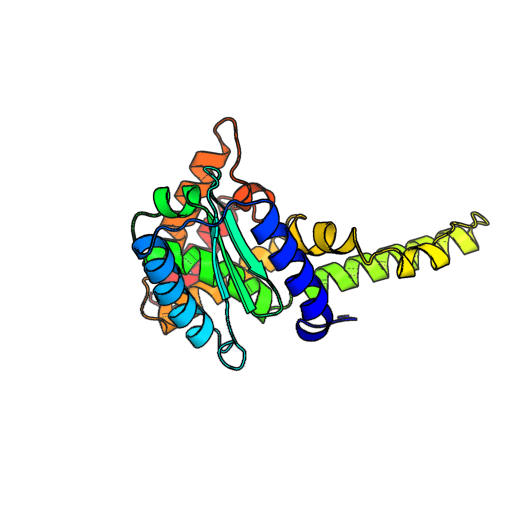×39 Å

Sequence (221 aa):
MLIVNDSGLAAQGEKAWAETLRTGLVSSDTRRNARIRTVGQRVVRAAGLDNRPWDYAVLIDEAPNAFVLPGGHIGVTVGLLDLVDNDDQLAAVIGHEAGHVVAQHAAERYSQSVTTKLLLGVAGAAAGTSTDLGRNLGSYGGNATKYLFLLPFSRKHELEADRLGVDYMQRAGYRPQESVTLWRKMAALGGASGQPEIASTHPSDASRIAALQAYISSKGW

pLDDT: mean 83.3, std 16.26, range [40.16, 98.75]